Protein AF-A0A414PC29-F1 (afdb_monomer_lite)

Foldseek 3Di:
DPPDPCDPDPPPPQDPFFQDACCNQDVDLVPFALVSLQSLCVSQQWHQDLVQQKTWHDAPQDPDIDIFHHDPVLSCLSRPGHCPVRPPVNNQVSVCVRCVVFWPDGDDSVQSRGRHHHHTHTDPVNVVVVVVVVVVVCVVVVVVVVVVVVVVDPDFVDKAFQVCCCVVPVQKFKWFPDPPTDTKGKGIWTKDDDPDPQKIKIWIQINNDIDIDIDHPVLVVVCNVDDRVVVVVSVLVRDNRMHIDTDPVSVVVPDDPDD

Secondary structure (DSSP, 8-state):
-----------PPPP-SPP--HHHH-S-GGG--HHHHHHHHHHTTEEEETTTTEEEE--TT-SSPEEEEPPHHHHHHHH-S-TTTS-HHHHHHHHHHHHTTTBSS---HHHHTSSSPP-PPBPHHHHHHHHHHHHHHHHHHHHHHHHHHHHSPS--SEEEEGGGHHHH-TTEEEEE-STT-EE--EEEEEEEE-SSTT-EEEEEEETTEEEEEEE-HHHHHHHHHS-HHHHHHHHHHH-TT-EEEE-HHHHGGG-----

Sequence (259 aa):
NLQTVITPLVSRPRSTEPARTYKELISSPVYFSNEKWQECLASHGLIVDKEARTLTVQSEKVTADLVYDLTEEETAVLTSNSIEEQPVEKRLEVLNGVIGADFADKVTMADLDSKQRIALGLHPEVQEELTQRQQQEQEILSPLENQLRQEMPYGAAASVDGRDISVLDERKGWYREERHGREVEVGEIAVHPSPIEGKYKMTAVIDGQVISHEISQKDYDKFLAVDDYHRMKIFSKIFSEVDMKMRPEAQRSLGVKIF

Organism: Bacteroides stercoris (NCBI:txid46506)

Radius of gyration: 25.96 Å; chains: 1; bounding box: 63×41×66 Å

Structure (mmCIF, N/CA/C/O backbone):
data_AF-A0A414PC29-F1
#
_entry.id   AF-A0A414PC29-F1
#
loop_
_atom_site.group_PDB
_atom_site.id
_atom_site.type_symbol
_atom_site.label_atom_id
_atom_site.label_alt_id
_atom_site.label_comp_id
_atom_site.label_asym_id
_atom_site.label_entity_id
_atom_site.label_seq_id
_atom_site.pdbx_PDB_ins_code
_atom_site.Cartn_x
_atom_site.Cartn_y
_atom_site.Cartn_z
_atom_site.occupancy
_atom_site.B_iso_or_equiv
_atom_site.auth_seq_id
_atom_site.auth_comp_id
_atom_site.auth_asym_id
_atom_site.auth_atom_id
_atom_site.pdbx_PDB_model_num
ATOM 1 N N . ASN A 1 1 ? -18.915 6.382 -9.531 1.00 37.31 1 ASN A N 1
ATOM 2 C CA . ASN A 1 1 ? -18.179 7.649 -9.753 1.00 37.31 1 ASN A CA 1
ATOM 3 C C . ASN A 1 1 ? -17.041 7.708 -8.752 1.00 37.31 1 ASN A C 1
ATOM 5 O O . ASN A 1 1 ? -17.188 8.306 -7.697 1.00 37.31 1 ASN A O 1
ATOM 9 N N . LEU A 1 2 ? -15.939 7.030 -9.067 1.00 40.16 2 LEU A N 1
ATOM 10 C CA . LEU A 1 2 ? -14.712 7.060 -8.276 1.00 40.16 2 LEU A CA 1
ATOM 11 C C . LEU A 1 2 ? -13.961 8.355 -8.607 1.00 40.16 2 LEU A C 1
ATOM 13 O O . LEU A 1 2 ? -13.133 8.394 -9.513 1.00 40.16 2 LEU A O 1
ATOM 17 N N . GLN A 1 3 ? -14.319 9.442 -7.924 1.00 42.28 3 GLN A N 1
ATOM 18 C CA . GLN A 1 3 ? -13.459 10.621 -7.828 1.00 42.28 3 GLN A CA 1
ATOM 19 C C . GLN A 1 3 ? -12.563 10.463 -6.601 1.00 42.28 3 GLN A C 1
ATOM 21 O O . GLN A 1 3 ? -12.776 11.105 -5.583 1.00 42.28 3 GLN A O 1
ATOM 26 N N . THR A 1 4 ? -11.557 9.604 -6.713 1.00 42.38 4 THR A N 1
ATOM 27 C CA . THR A 1 4 ? -10.417 9.565 -5.796 1.00 42.38 4 THR A CA 1
ATOM 28 C C . THR A 1 4 ? -9.166 9.385 -6.641 1.00 42.38 4 THR A C 1
ATOM 30 O O . THR A 1 4 ? -9.037 8.464 -7.449 1.00 42.38 4 THR A O 1
ATOM 33 N N . VAL A 1 5 ? -8.282 10.371 -6.541 1.00 38.03 5 VAL A N 1
ATOM 34 C CA . VAL A 1 5 ? -6.994 10.415 -7.226 1.00 38.03 5 VAL A CA 1
ATOM 35 C C . VAL A 1 5 ? -6.139 9.296 -6.634 1.00 38.03 5 VAL A C 1
ATOM 37 O O . VAL A 1 5 ? -5.687 9.403 -5.497 1.00 38.03 5 VAL A O 1
ATOM 40 N N . ILE A 1 6 ? -5.931 8.211 -7.387 1.00 43.22 6 ILE A N 1
ATOM 41 C CA . ILE A 1 6 ? -4.953 7.176 -7.032 1.00 43.22 6 ILE A CA 1
ATOM 42 C C . ILE A 1 6 ? -3.573 7.813 -7.211 1.00 43.22 6 ILE A C 1
ATOM 44 O O . ILE A 1 6 ? -3.002 7.843 -8.298 1.00 43.22 6 ILE A O 1
ATOM 48 N N . THR A 1 7 ? -3.079 8.420 -6.140 1.00 35.06 7 THR A N 1
ATOM 49 C CA . THR A 1 7 ? -1.695 8.886 -6.034 1.00 35.06 7 THR A CA 1
ATOM 50 C C . THR A 1 7 ? -0.802 7.636 -6.009 1.00 35.06 7 THR A C 1
ATOM 52 O O . THR A 1 7 ? -1.195 6.661 -5.364 1.00 35.06 7 THR A O 1
ATOM 55 N N . PRO A 1 8 ? 0.349 7.598 -6.714 1.00 40.62 8 PRO A N 1
ATOM 56 C CA . PRO A 1 8 ? 1.171 6.393 -6.811 1.00 40.62 8 PRO A CA 1
ATOM 57 C C . PRO A 1 8 ? 1.490 5.824 -5.427 1.00 40.62 8 PRO A C 1
ATOM 59 O O . PRO A 1 8 ? 1.953 6.538 -4.534 1.00 40.62 8 PRO A O 1
ATOM 62 N N . LEU A 1 9 ? 1.179 4.532 -5.279 1.00 47.19 9 LEU A N 1
ATOM 63 C CA . LEU A 1 9 ? 1.227 3.764 -4.045 1.00 47.19 9 LEU A CA 1
ATOM 64 C C . LEU A 1 9 ? 2.606 3.864 -3.386 1.00 47.19 9 LEU A C 1
ATOM 66 O O . LEU A 1 9 ? 3.571 3.248 -3.835 1.00 47.19 9 LEU A O 1
ATOM 70 N N . VAL A 1 10 ? 2.664 4.497 -2.217 1.00 40.47 10 VAL A N 1
ATOM 71 C CA . VAL A 1 10 ? 3.544 3.980 -1.168 1.00 40.47 10 VAL A CA 1
ATOM 72 C C . VAL A 1 10 ? 2.895 2.679 -0.709 1.00 40.47 10 VAL A C 1
ATOM 74 O O . VAL A 1 10 ? 2.087 2.668 0.217 1.00 40.47 10 VAL A O 1
ATOM 77 N N . SER A 1 11 ? 3.181 1.578 -1.404 1.00 51.81 11 SER A N 1
ATOM 78 C CA . SER A 1 11 ? 2.777 0.245 -0.971 1.00 51.81 11 SER A CA 1
ATOM 79 C C . SER A 1 11 ? 3.514 -0.046 0.333 1.00 51.81 11 SER A C 1
ATOM 81 O O . SER A 1 11 ? 4.667 -0.485 0.320 1.00 51.81 11 SER A O 1
ATOM 83 N N . ARG A 1 12 ? 2.887 0.273 1.476 1.00 59.41 12 ARG A N 1
ATOM 84 C CA . ARG A 1 12 ? 3.405 -0.145 2.781 1.00 59.41 12 ARG A CA 1
ATOM 85 C C . ARG A 1 12 ? 3.511 -1.671 2.731 1.00 59.41 12 ARG A C 1
ATOM 87 O O . ARG A 1 12 ? 2.514 -2.321 2.411 1.00 59.41 12 ARG A O 1
ATOM 94 N N . PRO A 1 13 ? 4.690 -2.255 2.999 1.00 66.62 13 PRO A N 1
ATOM 95 C CA . PRO A 1 13 ? 4.868 -3.693 2.886 1.00 66.62 13 PRO A CA 1
ATOM 96 C C . PRO A 1 13 ? 3.845 -4.399 3.772 1.00 66.62 13 PRO A C 1
ATOM 98 O O . PRO A 1 13 ? 3.749 -4.128 4.971 1.00 66.62 13 PRO A O 1
ATOM 101 N N . ARG A 1 14 ? 3.060 -5.288 3.159 1.00 75.25 14 ARG A N 1
ATOM 102 C CA . ARG A 1 14 ? 2.069 -6.092 3.870 1.00 75.25 14 ARG A CA 1
ATOM 103 C C . ARG A 1 14 ? 2.795 -6.9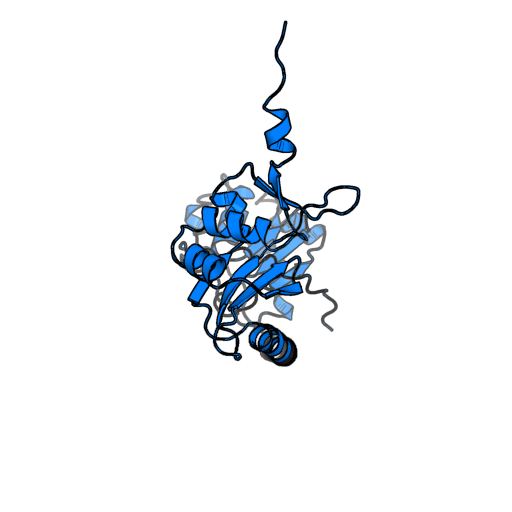26 4.926 1.00 75.25 14 ARG A C 1
ATOM 105 O O . ARG A 1 14 ? 3.736 -7.649 4.600 1.00 75.25 14 ARG A O 1
ATOM 112 N N . SER A 1 15 ? 2.359 -6.835 6.182 1.00 73.69 15 SER A N 1
ATOM 113 C CA . SER A 1 15 ? 2.972 -7.603 7.274 1.00 73.69 15 SER A CA 1
ATOM 114 C C . SER A 1 15 ? 2.907 -9.105 6.984 1.00 73.69 15 SER A C 1
ATOM 116 O O . SER A 1 15 ? 1.876 -9.604 6.550 1.00 73.69 15 SER A O 1
ATOM 118 N N . THR A 1 16 ? 3.990 -9.842 7.212 1.00 74.69 16 THR A N 1
ATOM 119 C CA . THR A 1 16 ? 4.001 -11.315 7.101 1.00 74.69 16 THR A CA 1
ATOM 120 C C . THR A 1 16 ? 3.805 -11.998 8.454 1.00 74.69 16 THR A C 1
ATOM 122 O O . THR A 1 16 ? 3.703 -13.223 8.523 1.00 74.69 16 THR A O 1
ATOM 125 N N . GLU A 1 17 ? 3.735 -11.213 9.532 1.00 81.44 17 GLU A N 1
ATOM 126 C CA . GLU A 1 17 ? 3.467 -11.709 10.877 1.00 81.44 17 GLU A CA 1
ATOM 127 C C . GLU A 1 17 ? 1.984 -12.085 11.045 1.00 81.44 17 GLU A C 1
ATOM 129 O O . GLU A 1 17 ? 1.116 -11.482 10.404 1.00 81.44 17 GLU A O 1
ATOM 134 N N . PRO A 1 18 ? 1.663 -13.050 11.928 1.00 84.69 18 PRO A N 1
ATOM 135 C CA . PRO A 1 18 ? 0.285 -13.315 12.323 1.00 84.69 18 PRO A CA 1
ATOM 136 C C . PRO A 1 18 ? -0.392 -12.055 12.868 1.00 84.69 18 PRO A C 1
ATOM 138 O O . PRO A 1 18 ? 0.241 -11.250 13.559 1.00 84.69 18 PRO A O 1
ATOM 141 N N . ALA A 1 19 ? -1.690 -11.918 12.607 1.00 89.12 19 ALA A N 1
ATOM 142 C CA . ALA A 1 19 ? -2.457 -10.810 13.152 1.00 89.12 19 ALA A CA 1
ATOM 143 C C . ALA A 1 19 ? -2.507 -10.893 14.687 1.00 89.12 19 ALA A C 1
ATOM 145 O O . ALA A 1 19 ? -2.571 -11.980 15.277 1.00 89.12 19 ALA A O 1
ATOM 146 N N . ARG A 1 20 ? -2.430 -9.730 15.338 1.00 89.56 20 ARG A N 1
ATOM 147 C CA . ARG A 1 20 ? -2.453 -9.604 16.796 1.00 89.56 20 ARG A CA 1
ATOM 148 C C . ARG A 1 20 ? -3.894 -9.439 17.235 1.00 89.56 20 ARG A C 1
ATOM 150 O O . ARG A 1 20 ? -4.533 -8.436 16.914 1.00 89.56 20 ARG A O 1
ATOM 157 N N . THR A 1 21 ? -4.390 -10.420 17.977 1.00 90.44 21 THR A N 1
ATOM 158 C CA . THR A 1 21 ? -5.806 -10.462 18.344 1.00 90.44 21 THR A CA 1
ATOM 159 C C . THR A 1 21 ? -6.165 -9.304 19.270 1.00 90.44 21 THR A C 1
ATOM 161 O O . THR A 1 21 ? -5.370 -8.895 20.127 1.00 90.44 21 THR A O 1
ATOM 164 N N . TYR A 1 22 ? -7.390 -8.799 19.142 1.00 87.81 22 TYR A N 1
ATOM 165 C CA . TYR A 1 22 ? -7.904 -7.758 20.022 1.00 87.81 22 TYR A CA 1
ATOM 166 C C . TYR A 1 22 ? -7.818 -8.190 21.490 1.00 87.81 22 TYR A C 1
ATOM 168 O O . TYR A 1 22 ? -7.299 -7.442 22.310 1.00 87.81 22 TYR A O 1
ATOM 176 N N . LYS A 1 23 ? -8.240 -9.414 21.828 1.00 87.50 23 LYS A N 1
ATOM 177 C CA . LYS A 1 23 ? -8.167 -9.942 23.206 1.00 87.50 23 LYS A CA 1
ATOM 178 C C . LYS A 1 23 ? -6.753 -10.042 23.787 1.00 87.50 23 LYS A C 1
ATOM 180 O O . LYS A 1 23 ? -6.603 -9.931 25.003 1.00 87.50 23 LYS A O 1
ATOM 185 N N . GLU A 1 24 ? -5.730 -10.272 22.962 1.00 86.69 24 GLU A N 1
ATOM 186 C CA . GLU A 1 24 ? -4.332 -10.293 23.422 1.00 86.69 24 GLU A CA 1
ATOM 187 C C . GLU A 1 24 ? -3.814 -8.871 23.700 1.00 86.69 24 GLU A C 1
ATOM 189 O O . GLU A 1 24 ? -3.115 -8.659 24.691 1.00 86.69 24 GLU A O 1
ATOM 194 N N . LEU A 1 25 ? -4.165 -7.893 22.857 1.00 83.81 25 LEU A N 1
ATOM 195 C CA . LEU A 1 25 ? -3.681 -6.510 22.972 1.00 83.81 25 LEU A CA 1
ATOM 196 C C . LEU A 1 25 ? -4.497 -5.645 23.939 1.00 83.81 25 LEU A C 1
ATOM 198 O O . LEU A 1 25 ? -3.947 -4.764 24.600 1.00 83.81 25 LEU A O 1
ATOM 202 N N . ILE A 1 26 ? -5.800 -5.893 24.014 1.00 81.62 26 ILE A N 1
ATOM 203 C CA . ILE A 1 26 ? -6.786 -5.160 24.806 1.00 81.62 26 ILE A CA 1
ATOM 204 C C . ILE A 1 26 ? -7.564 -6.195 25.618 1.00 81.62 26 ILE A C 1
ATOM 206 O O . ILE A 1 26 ? -8.681 -6.603 25.304 1.00 81.62 26 ILE A O 1
ATOM 210 N N . SER A 1 27 ? -6.934 -6.647 26.696 1.00 71.69 27 SER A N 1
ATOM 211 C CA . SER A 1 27 ? -7.483 -7.680 27.577 1.00 71.69 27 SER A CA 1
ATOM 212 C C . SER A 1 27 ? -8.574 -7.163 28.526 1.00 71.69 27 SER A C 1
ATOM 214 O O . SER A 1 27 ? -9.278 -7.958 29.146 1.00 71.69 27 SER A O 1
ATOM 216 N N . SER A 1 28 ? -8.738 -5.839 28.652 1.00 72.62 28 SER A N 1
ATOM 217 C CA . SER A 1 28 ? -9.789 -5.205 29.454 1.00 72.62 28 SER A CA 1
ATOM 218 C C . SER A 1 28 ? -10.103 -3.788 28.951 1.00 72.62 28 SER A C 1
ATOM 220 O O . SER A 1 28 ? -9.165 -3.058 28.621 1.00 72.62 28 SER A O 1
ATOM 222 N N . PRO A 1 29 ? -11.381 -3.351 28.977 1.00 67.62 29 PRO A N 1
ATOM 223 C CA . PRO A 1 29 ? -11.776 -1.977 28.646 1.00 67.62 29 PRO A CA 1
ATOM 224 C C . PRO A 1 29 ? -11.042 -0.911 29.470 1.00 67.62 29 PRO A C 1
ATOM 226 O O . PRO A 1 29 ? -10.785 0.181 28.978 1.00 67.62 29 PRO A O 1
ATOM 229 N N . VAL A 1 30 ? -10.655 -1.243 30.707 1.00 72.19 30 VAL A N 1
ATOM 230 C CA . VAL A 1 30 ? -9.926 -0.339 31.617 1.00 72.19 30 VAL A CA 1
ATOM 231 C C . VAL A 1 30 ? -8.499 -0.058 31.128 1.00 72.19 30 VAL A C 1
ATOM 233 O O . VAL A 1 30 ? -7.944 0.995 31.419 1.00 72.19 30 VAL A O 1
ATOM 236 N N . TYR A 1 31 ? -7.911 -0.986 30.371 1.00 72.38 31 TYR A N 1
ATOM 237 C CA . TYR A 1 31 ? -6.574 -0.856 29.784 1.00 72.38 31 TYR A CA 1
ATOM 238 C C . TYR A 1 31 ? -6.627 -0.566 28.280 1.00 72.38 31 TYR A C 1
ATOM 240 O O . TYR A 1 31 ? -5.623 -0.723 27.585 1.00 72.38 31 TYR A O 1
ATOM 248 N N . PHE A 1 32 ? -7.789 -0.154 27.765 1.00 84.75 32 PHE A N 1
ATOM 249 C CA . PHE A 1 32 ? -7.911 0.261 26.377 1.00 84.75 32 PHE A CA 1
ATOM 250 C C . PHE A 1 32 ? -7.005 1.468 26.106 1.00 84.75 32 PHE A C 1
ATOM 252 O O . PHE A 1 32 ? -7.027 2.460 26.833 1.00 84.75 32 PHE A O 1
ATOM 259 N N . SER A 1 33 ? -6.248 1.404 25.014 1.00 86.88 33 SER A N 1
ATOM 260 C CA . SER A 1 33 ? -5.572 2.564 24.445 1.00 86.88 33 SER A CA 1
ATOM 261 C C . SER A 1 33 ? -5.757 2.579 22.936 1.00 86.88 33 SER A C 1
ATOM 263 O O . SER A 1 33 ? -5.821 1.528 22.288 1.00 86.88 33 SER A O 1
ATOM 265 N N . ASN A 1 34 ? -5.812 3.780 22.359 1.00 88.81 34 ASN A N 1
ATOM 266 C CA . ASN A 1 34 ? -5.869 3.922 20.911 1.00 88.81 34 ASN A CA 1
ATOM 267 C C . ASN A 1 34 ? -4.638 3.295 20.251 1.00 88.81 34 ASN A C 1
ATOM 269 O O . ASN A 1 34 ? -4.768 2.682 19.206 1.00 88.81 34 ASN A O 1
ATOM 273 N N . GLU A 1 35 ? -3.456 3.385 20.863 1.00 90.62 35 GLU A N 1
ATOM 274 C CA . GLU A 1 35 ? -2.250 2.743 20.327 1.00 90.62 35 GLU A CA 1
ATOM 275 C C . GLU A 1 35 ? -2.432 1.233 20.151 1.00 90.62 35 GLU A C 1
ATOM 277 O O . GLU A 1 35 ? -2.132 0.708 19.084 1.00 90.62 35 GLU A O 1
ATOM 282 N N . LYS A 1 36 ? -2.987 0.536 21.153 1.00 90.81 36 LYS A N 1
ATOM 283 C CA . LYS A 1 36 ? -3.244 -0.909 21.063 1.00 90.81 36 LYS A CA 1
ATOM 284 C C . LYS A 1 36 ? -4.352 -1.256 20.081 1.00 90.81 36 LYS A C 1
ATOM 286 O O . LYS A 1 36 ? -4.265 -2.275 19.400 1.00 90.81 36 LYS A O 1
ATOM 291 N N . TRP A 1 37 ? -5.353 -0.392 19.959 1.00 91.94 37 TRP A N 1
ATOM 292 C CA . TRP A 1 37 ? -6.385 -0.518 18.936 1.00 91.94 37 TRP A CA 1
ATOM 293 C C . TRP A 1 37 ? -5.804 -0.387 17.522 1.00 91.94 37 TRP A C 1
ATOM 295 O O . TRP A 1 37 ? -6.047 -1.245 16.678 1.00 91.94 37 TRP A O 1
ATOM 305 N N . GLN A 1 38 ? -4.981 0.633 17.280 1.00 92.31 38 GLN A N 1
ATOM 306 C CA . GLN A 1 38 ? -4.310 0.844 15.997 1.00 92.31 38 GLN A CA 1
ATOM 307 C C . GLN A 1 38 ? -3.317 -0.279 15.682 1.00 92.31 38 GLN A C 1
ATOM 309 O O . GLN A 1 38 ? -3.248 -0.729 14.545 1.00 92.31 38 GLN A O 1
ATOM 314 N N . GLU A 1 39 ? -2.596 -0.784 16.686 1.00 91.56 39 GLU A N 1
ATOM 315 C CA . GLU A 1 39 ? -1.718 -1.949 16.545 1.00 91.56 39 GLU A CA 1
ATOM 316 C C . GLU A 1 39 ? -2.505 -3.199 16.118 1.00 91.56 39 GLU A C 1
ATOM 318 O O . GLU A 1 39 ? -2.084 -3.918 15.208 1.00 91.56 39 GLU A O 1
ATOM 323 N N . CYS A 1 40 ? -3.673 -3.433 16.727 1.00 92.25 40 CYS A N 1
ATOM 324 C CA . CYS A 1 40 ? -4.572 -4.517 16.343 1.00 92.25 40 CYS A CA 1
ATOM 325 C C . CYS A 1 40 ? -5.032 -4.353 14.889 1.00 92.25 40 CYS A C 1
ATOM 327 O O . CYS A 1 40 ? -4.799 -5.253 14.081 1.00 92.25 40 CYS A O 1
ATOM 329 N N . LEU A 1 41 ? -5.599 -3.200 14.522 1.00 93.31 41 LEU A N 1
ATOM 330 C CA . LEU A 1 41 ? -6.059 -2.927 13.157 1.00 93.31 41 LEU A CA 1
ATOM 331 C C . LEU A 1 41 ? -4.936 -3.097 12.122 1.00 93.31 41 LEU A C 1
ATOM 333 O O . LEU A 1 41 ? -5.102 -3.834 11.147 1.00 93.31 41 LEU A O 1
ATOM 337 N N . ALA A 1 42 ? -3.770 -2.496 12.369 1.00 92.00 42 ALA A N 1
ATOM 338 C CA . ALA A 1 42 ? -2.639 -2.538 11.446 1.00 92.00 42 ALA A CA 1
ATOM 339 C C . ALA A 1 42 ? -2.139 -3.970 11.224 1.00 92.00 42 ALA A C 1
ATOM 341 O O . ALA A 1 42 ? -1.835 -4.348 10.094 1.00 92.00 42 ALA A O 1
ATOM 342 N N . SER A 1 43 ? -2.123 -4.799 12.275 1.00 91.81 43 SER A N 1
ATOM 343 C CA . SER A 1 43 ? -1.746 -6.213 12.153 1.00 91.81 43 SER A CA 1
ATOM 344 C C . SER A 1 43 ? -2.715 -7.033 11.289 1.00 91.81 43 SER A C 1
ATOM 346 O O . SER A 1 43 ? -2.308 -8.028 10.693 1.00 91.81 43 SER A O 1
ATOM 348 N N . HIS A 1 44 ? -3.971 -6.592 11.164 1.00 92.69 44 HIS A N 1
ATOM 349 C CA . HIS A 1 44 ? -4.978 -7.206 10.297 1.00 92.69 44 HIS A CA 1
ATOM 350 C C . HIS A 1 44 ? -5.012 -6.615 8.880 1.00 92.69 44 HIS A C 1
ATOM 352 O O . HIS A 1 44 ? -5.750 -7.131 8.041 1.00 92.69 44 HIS A O 1
ATOM 358 N N . GLY A 1 45 ? -4.219 -5.573 8.604 1.00 91.00 45 GLY A N 1
ATOM 359 C CA . GLY A 1 45 ? -4.190 -4.876 7.316 1.00 91.00 45 GLY A CA 1
ATOM 360 C C . GLY A 1 45 ? -5.104 -3.650 7.234 1.00 91.00 45 GLY A C 1
ATOM 361 O O . GLY A 1 45 ? -5.378 -3.180 6.136 1.00 91.00 45 GLY A O 1
ATOM 362 N N . LEU A 1 46 ? -5.586 -3.120 8.362 1.00 94.12 46 LEU A N 1
ATOM 363 C CA . LEU A 1 46 ? -6.370 -1.883 8.426 1.00 94.12 46 LEU A CA 1
ATOM 364 C C . LEU A 1 46 ? -5.523 -0.773 9.049 1.00 94.12 46 LEU A C 1
ATOM 366 O O . LEU A 1 46 ? -5.167 -0.836 10.220 1.00 94.12 46 LEU A O 1
ATOM 370 N N . ILE A 1 47 ? -5.177 0.248 8.277 1.00 93.44 47 ILE A N 1
ATOM 371 C CA . ILE A 1 47 ? -4.213 1.267 8.700 1.00 93.44 47 ILE A CA 1
ATOM 372 C C . ILE A 1 47 ? -4.905 2.623 8.685 1.00 93.44 47 ILE A C 1
ATOM 374 O O . ILE A 1 47 ? -5.231 3.132 7.616 1.00 93.44 47 ILE A O 1
ATOM 378 N N . VAL A 1 48 ? -5.111 3.213 9.862 1.00 93.69 48 VAL A N 1
ATOM 379 C CA . VAL A 1 48 ? -5.659 4.568 9.990 1.00 93.69 48 VAL A CA 1
ATOM 380 C C . VAL A 1 48 ? -4.505 5.553 10.134 1.00 93.69 48 VAL A C 1
ATOM 382 O O . VAL A 1 48 ? -3.767 5.522 11.119 1.00 93.69 48 VAL A O 1
ATOM 385 N N . ASP A 1 49 ? -4.356 6.443 9.161 1.00 91.19 49 ASP A N 1
ATOM 386 C CA . ASP A 1 49 ? -3.408 7.546 9.216 1.00 91.19 49 ASP A CA 1
ATOM 387 C C . ASP A 1 49 ? -4.130 8.818 9.668 1.00 91.19 49 ASP A C 1
ATOM 389 O O . ASP A 1 49 ? -4.948 9.389 8.946 1.00 91.19 49 ASP A O 1
ATOM 393 N N . LYS A 1 50 ? -3.849 9.254 10.899 1.00 89.25 50 LYS A N 1
ATOM 394 C CA . LYS A 1 50 ? -4.492 10.432 11.495 1.00 89.25 50 LYS A CA 1
ATOM 395 C C . LYS A 1 50 ? -4.066 11.737 10.822 1.00 89.25 50 LYS A C 1
ATOM 397 O O . LYS A 1 50 ? -4.865 12.668 10.758 1.00 89.25 50 LYS A O 1
ATOM 402 N N . GLU A 1 51 ? -2.813 11.828 10.381 1.00 88.56 51 GLU A N 1
ATOM 403 C CA . GLU A 1 51 ? -2.260 13.060 9.812 1.00 88.56 51 GLU A CA 1
ATOM 404 C C . GLU A 1 51 ? -2.754 13.254 8.383 1.00 88.56 51 GLU A C 1
ATOM 406 O O . GLU A 1 51 ? -3.242 14.332 8.041 1.00 88.56 51 GLU A O 1
ATOM 411 N N . ALA A 1 52 ? -2.706 12.185 7.585 1.00 88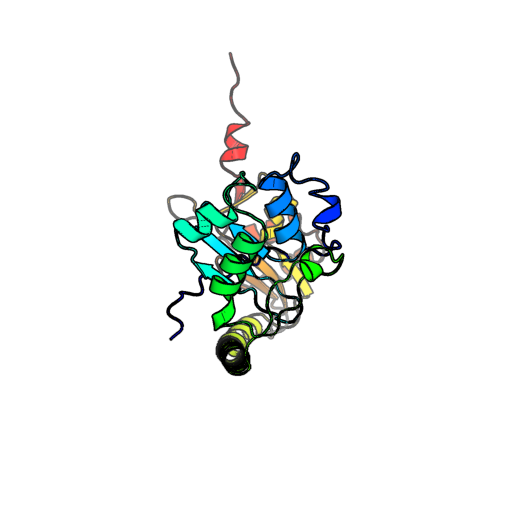.75 52 ALA A N 1
ATOM 412 C CA . ALA A 1 52 ? -3.246 12.177 6.233 1.00 88.75 52 ALA A CA 1
ATOM 413 C C . ALA A 1 52 ? -4.781 12.082 6.199 1.00 88.75 52 ALA A C 1
ATOM 415 O O . ALA A 1 52 ? -5.368 12.349 5.158 1.00 88.75 52 ALA A O 1
ATOM 416 N N . ARG A 1 53 ? -5.426 11.722 7.321 1.00 92.12 53 ARG A N 1
ATOM 417 C CA . ARG A 1 53 ? -6.864 11.404 7.427 1.00 92.12 53 ARG A CA 1
ATOM 418 C C . ARG A 1 53 ? -7.277 10.355 6.406 1.00 92.12 53 ARG A C 1
ATOM 420 O O . ARG A 1 53 ? -8.221 10.547 5.649 1.00 92.12 53 ARG A O 1
ATOM 427 N N . THR A 1 54 ? -6.549 9.246 6.381 1.00 93.12 54 THR A N 1
ATOM 428 C CA . THR A 1 54 ? -6.832 8.152 5.451 1.00 93.12 54 THR A CA 1
ATOM 429 C C . THR A 1 54 ? -6.978 6.818 6.164 1.00 93.12 54 THR A C 1
ATOM 431 O O . THR A 1 54 ? -6.381 6.581 7.215 1.00 93.12 54 THR A O 1
ATOM 434 N N . LEU A 1 55 ? -7.776 5.930 5.579 1.00 93.38 55 LEU A N 1
ATOM 435 C CA . LEU A 1 55 ? -7.844 4.516 5.926 1.00 93.38 55 LEU A CA 1
ATOM 436 C C . LEU A 1 55 ? -7.292 3.709 4.754 1.00 93.38 55 LEU A C 1
ATOM 438 O O . LEU A 1 55 ? -7.820 3.779 3.652 1.00 93.38 55 LEU A O 1
ATOM 442 N N . THR A 1 56 ? -6.252 2.917 4.992 1.00 92.62 56 THR A N 1
ATOM 443 C CA . THR A 1 56 ? -5.748 1.945 4.014 1.00 92.62 56 THR A CA 1
ATOM 444 C C . THR A 1 56 ? -6.215 0.542 4.383 1.00 92.62 56 THR A C 1
ATOM 446 O O . THR A 1 56 ? -6.052 0.115 5.528 1.00 92.62 56 THR A O 1
ATOM 449 N N . VAL A 1 57 ? -6.763 -0.179 3.407 1.00 92.44 57 VAL A N 1
ATOM 450 C CA . VAL A 1 57 ? -7.225 -1.564 3.532 1.00 92.44 57 VAL A CA 1
ATOM 451 C C . VAL A 1 57 ? -6.337 -2.475 2.688 1.00 92.44 57 VAL A C 1
ATOM 453 O O . VAL A 1 57 ? -6.353 -2.423 1.459 1.00 92.44 57 VAL A O 1
ATOM 456 N N . GLN A 1 58 ? -5.586 -3.341 3.363 1.00 91.62 58 GLN A N 1
ATOM 457 C CA . GLN A 1 58 ? -4.729 -4.371 2.779 1.00 91.62 58 GLN A CA 1
ATOM 458 C C . GLN A 1 58 ? -5.381 -5.741 2.972 1.00 91.62 58 GLN A C 1
ATOM 460 O O . GLN A 1 58 ? -5.038 -6.488 3.889 1.00 91.62 58 GLN A O 1
ATOM 465 N N . SER A 1 59 ? -6.370 -6.061 2.137 1.00 90.88 59 SER A N 1
ATOM 466 C CA . SER A 1 59 ? -7.082 -7.330 2.278 1.00 90.88 59 SER A CA 1
ATOM 467 C C . SER A 1 59 ? -6.351 -8.503 1.622 1.00 90.88 59 SER A C 1
ATOM 469 O O . SER A 1 59 ? -5.804 -8.378 0.531 1.00 90.88 59 SER A O 1
ATOM 471 N N . GLU A 1 60 ? -6.432 -9.690 2.228 1.00 90.50 60 GLU A N 1
ATOM 472 C CA . GLU A 1 60 ? -5.862 -10.919 1.655 1.00 90.50 60 GLU A CA 1
ATOM 473 C C . GLU A 1 60 ? -6.549 -11.385 0.365 1.00 90.50 60 GLU A C 1
ATOM 475 O O . GLU A 1 60 ? -5.936 -12.087 -0.436 1.00 90.50 60 GLU A O 1
ATOM 480 N N . LYS A 1 61 ? -7.816 -11.014 0.141 1.00 87.88 61 LYS A N 1
ATOM 481 C CA . LYS A 1 61 ? -8.548 -11.381 -1.085 1.00 87.88 61 LYS A CA 1
ATOM 482 C C . LYS A 1 61 ? -8.289 -10.421 -2.249 1.00 87.88 61 LYS A C 1
ATOM 484 O O . LYS A 1 61 ? -8.714 -10.709 -3.365 1.00 87.88 61 LYS A O 1
ATOM 489 N N . VAL A 1 62 ? -7.616 -9.296 -2.002 1.00 84.38 62 VAL A N 1
ATOM 490 C CA . VAL A 1 62 ? -7.426 -8.220 -2.980 1.00 84.38 62 VAL A CA 1
ATOM 491 C C . VAL A 1 62 ? -5.935 -7.933 -3.131 1.00 84.38 62 VAL A C 1
ATOM 493 O O . VAL A 1 62 ? -5.212 -7.720 -2.160 1.00 84.38 62 VAL A O 1
ATOM 496 N N . THR A 1 63 ? -5.438 -7.936 -4.364 1.00 77.19 63 THR A N 1
ATOM 497 C CA . THR A 1 63 ? -4.015 -7.681 -4.649 1.00 77.19 63 THR A CA 1
ATOM 498 C C . THR A 1 63 ? -3.639 -6.209 -4.522 1.00 77.19 63 THR A C 1
ATOM 500 O O . THR A 1 63 ? -2.496 -5.904 -4.201 1.00 77.19 63 THR A O 1
ATOM 503 N N . ALA A 1 64 ? -4.596 -5.310 -4.744 1.00 82.00 64 ALA A N 1
ATOM 504 C CA . ALA A 1 64 ? -4.430 -3.878 -4.553 1.00 82.00 64 ALA A CA 1
ATOM 505 C C . ALA A 1 64 ? -4.743 -3.469 -3.107 1.00 82.00 64 ALA A C 1
ATOM 507 O O . ALA A 1 64 ? -5.642 -4.024 -2.474 1.00 82.00 64 ALA A O 1
ATOM 508 N N . ASP A 1 65 ? -4.010 -2.476 -2.613 1.00 89.00 65 ASP A N 1
ATOM 509 C CA . ASP A 1 65 ? -4.338 -1.781 -1.372 1.00 89.00 65 ASP A CA 1
ATOM 510 C C . ASP A 1 65 ? -5.289 -0.627 -1.707 1.00 89.00 65 ASP A C 1
ATOM 512 O O . ASP A 1 65 ? -5.020 0.153 -2.624 1.00 89.00 65 ASP A O 1
ATOM 516 N N . LEU A 1 66 ? -6.405 -0.520 -0.985 1.00 87.81 66 LEU A N 1
ATOM 517 C CA . LEU A 1 66 ? -7.395 0.536 -1.204 1.00 87.81 66 LEU A CA 1
ATOM 518 C C . LEU A 1 66 ? -7.255 1.609 -0.130 1.00 87.81 66 LEU A C 1
ATOM 520 O O . LEU A 1 66 ? -7.200 1.292 1.058 1.00 87.81 66 LEU A O 1
ATOM 524 N N . VAL A 1 67 ? -7.179 2.871 -0.553 1.00 91.50 67 VAL A N 1
ATOM 525 C CA . VAL A 1 67 ? -7.003 4.030 0.328 1.00 91.50 67 VAL A CA 1
ATOM 526 C C . VAL A 1 67 ? -8.250 4.899 0.266 1.00 91.50 67 VAL A C 1
ATOM 528 O O . VAL A 1 67 ? -8.699 5.277 -0.815 1.00 91.50 67 VAL A O 1
ATOM 531 N N . TYR A 1 68 ? -8.782 5.217 1.438 1.00 90.56 68 TYR A N 1
ATOM 532 C CA . TYR A 1 68 ? -10.003 5.978 1.639 1.00 90.56 68 TYR A CA 1
ATOM 533 C C . TYR A 1 68 ? -9.691 7.271 2.369 1.00 90.56 68 TYR A C 1
ATOM 535 O O . TYR A 1 68 ? -8.982 7.243 3.375 1.00 90.56 68 TYR A O 1
ATOM 543 N N . ASP A 1 69 ? -10.257 8.378 1.906 1.00 92.31 69 ASP A N 1
ATOM 544 C CA . ASP A 1 69 ? -10.270 9.622 2.667 1.00 92.31 69 ASP A CA 1
ATOM 545 C C . ASP A 1 69 ? -11.281 9.505 3.812 1.00 92.31 69 ASP A C 1
ATOM 547 O O . ASP A 1 69 ? -12.406 9.046 3.619 1.00 92.31 69 ASP A O 1
ATOM 551 N N . LEU A 1 70 ? -10.871 9.920 5.007 1.00 92.56 70 LEU A N 1
ATOM 552 C CA . LEU A 1 70 ? -11.704 9.949 6.203 1.00 92.56 70 LEU A CA 1
ATOM 553 C C . LEU A 1 70 ? -12.155 11.378 6.490 1.00 92.56 70 LEU A C 1
ATOM 555 O O . LEU A 1 70 ? -11.366 12.328 6.412 1.00 92.56 70 LEU A O 1
ATOM 559 N N . THR A 1 71 ? -13.404 11.543 6.923 1.00 93.81 71 THR A N 1
ATOM 560 C CA . THR A 1 71 ? -13.841 12.829 7.471 1.00 93.81 71 THR A CA 1
ATOM 561 C C . THR A 1 71 ? -13.182 13.104 8.824 1.00 93.81 71 THR A C 1
ATOM 563 O O . THR A 1 71 ? -12.557 12.240 9.454 1.00 93.81 71 THR A O 1
ATOM 566 N N . GLU A 1 72 ? -13.302 14.344 9.296 1.00 92.50 72 GLU A N 1
ATOM 567 C CA . GLU A 1 72 ? -12.787 14.727 10.609 1.00 92.50 72 GLU A CA 1
ATOM 568 C C . GLU A 1 72 ? -13.488 13.952 11.734 1.00 92.50 72 GLU A C 1
ATOM 570 O O . GLU A 1 72 ? -12.833 13.481 12.666 1.00 92.50 72 GLU A O 1
ATOM 575 N N . GLU A 1 73 ? -14.798 13.739 11.608 1.00 93.25 73 GLU A N 1
ATOM 576 C CA . GLU A 1 73 ? -15.603 12.963 12.547 1.00 93.25 73 GLU A CA 1
ATOM 577 C C . GLU A 1 73 ? -15.197 11.487 12.550 1.00 93.25 73 GLU A C 1
ATOM 579 O O . GLU A 1 73 ? -14.990 10.908 13.618 1.00 93.25 73 GLU A O 1
ATOM 584 N N . GLU A 1 74 ? -15.033 10.881 11.373 1.00 94.00 74 GLU A N 1
ATOM 585 C CA . GLU A 1 74 ? -14.617 9.482 11.241 1.00 94.00 74 GLU A CA 1
ATOM 586 C C . GLU A 1 74 ? -13.222 9.274 11.834 1.00 94.00 74 GLU A C 1
ATOM 588 O O . GLU A 1 74 ? -13.012 8.382 12.661 1.00 94.00 74 GLU A O 1
ATOM 593 N N . THR A 1 75 ? -12.281 10.163 11.507 1.00 93.44 75 THR A N 1
ATOM 594 C CA . THR A 1 75 ? -10.922 10.137 12.060 1.00 93.44 75 THR A CA 1
ATOM 595 C C . THR A 1 75 ? -10.942 10.278 13.584 1.00 93.44 75 THR A C 1
ATOM 597 O O . THR A 1 75 ? -10.225 9.559 14.287 1.00 93.44 75 THR A O 1
ATOM 600 N N . ALA A 1 76 ? -11.776 11.169 14.127 1.00 93.31 76 ALA A N 1
ATOM 601 C CA . ALA A 1 76 ? -11.905 11.362 15.569 1.00 93.31 76 ALA A CA 1
ATOM 602 C C . ALA A 1 76 ? -12.459 10.112 16.273 1.00 93.31 76 ALA A C 1
ATOM 604 O O . ALA A 1 76 ? -11.955 9.733 17.333 1.00 93.31 76 ALA A O 1
ATOM 605 N N . VAL A 1 77 ? -13.445 9.431 15.679 1.00 94.50 77 VAL A N 1
ATOM 606 C CA . VAL A 1 77 ? -13.990 8.175 16.219 1.00 94.50 77 VAL A CA 1
ATOM 607 C C . VAL A 1 77 ? -12.930 7.072 16.200 1.00 94.50 77 VAL A C 1
ATOM 609 O O . VAL A 1 77 ? -12.706 6.416 17.220 1.00 94.50 77 VAL A O 1
ATOM 612 N N . LEU A 1 78 ? -12.237 6.889 15.072 1.00 93.44 78 LEU A N 1
ATOM 613 C CA . LEU A 1 78 ? -11.266 5.806 14.897 1.00 93.44 78 LEU A CA 1
ATOM 614 C C . LEU A 1 78 ? -9.995 5.989 15.736 1.00 93.44 78 LEU A C 1
ATOM 616 O O . LEU A 1 78 ? -9.379 4.992 16.115 1.00 93.44 78 LEU A O 1
ATOM 620 N N . THR A 1 79 ? -9.632 7.233 16.067 1.00 92.19 79 THR A N 1
ATOM 621 C CA . THR A 1 79 ? -8.408 7.572 16.819 1.00 92.19 79 THR A CA 1
ATOM 622 C C . THR A 1 79 ? -8.647 7.983 18.277 1.00 92.19 79 THR A C 1
ATOM 624 O O . THR A 1 79 ? -7.705 8.362 18.979 1.00 92.19 79 THR A O 1
ATOM 627 N N . SER A 1 80 ? -9.889 7.907 18.764 1.00 90.81 80 SER A N 1
ATOM 628 C CA . SER A 1 80 ? -10.215 8.245 20.153 1.00 90.81 80 SER A CA 1
ATOM 629 C C . SER A 1 80 ? -9.532 7.291 21.141 1.00 90.81 80 SER A C 1
ATOM 631 O O . SER A 1 80 ? -9.432 6.088 20.895 1.00 90.81 80 SER A O 1
ATOM 633 N N . ASN A 1 81 ? -9.111 7.800 22.300 1.00 88.69 81 ASN A N 1
ATOM 634 C CA . ASN A 1 81 ? -8.628 6.977 23.417 1.00 88.69 81 ASN A CA 1
ATOM 635 C C . ASN A 1 81 ? -9.747 6.541 24.378 1.00 88.69 81 ASN A C 1
ATOM 637 O O . ASN A 1 81 ? -9.495 5.730 25.262 1.00 88.69 81 ASN A O 1
ATOM 641 N N . SER A 1 82 ? -10.968 7.057 24.221 1.00 86.31 82 SER A N 1
ATOM 642 C CA . SER A 1 82 ? -12.085 6.751 25.116 1.00 86.31 82 SER A CA 1
ATOM 643 C C . SER A 1 82 ? -12.960 5.645 24.536 1.00 86.31 82 SER A C 1
ATOM 645 O O . SER A 1 82 ? -13.588 5.823 23.490 1.00 86.31 82 SER A O 1
ATOM 647 N N . ILE A 1 83 ? -13.001 4.500 25.219 1.00 84.44 83 ILE A N 1
ATOM 648 C CA . ILE A 1 83 ? -13.890 3.383 24.873 1.00 84.44 83 ILE A CA 1
ATOM 649 C C . ILE A 1 83 ? -15.326 3.613 25.360 1.00 84.44 83 ILE A C 1
ATOM 651 O O . ILE A 1 83 ? -16.262 3.075 24.780 1.00 84.44 83 ILE A O 1
ATOM 655 N N . GLU A 1 84 ? -15.506 4.438 26.397 1.00 84.00 84 GLU A N 1
ATOM 656 C CA . GLU A 1 84 ? -16.824 4.812 26.922 1.00 84.00 84 GLU A CA 1
ATOM 657 C C . GLU A 1 84 ? -17.564 5.743 25.953 1.00 84.00 84 GLU A C 1
ATOM 659 O O . GLU A 1 84 ? -18.754 5.566 25.704 1.00 84.00 84 GLU A O 1
ATOM 664 N N . GLU A 1 85 ? -16.855 6.712 25.366 1.00 85.31 85 GLU A N 1
ATOM 665 C CA . GLU A 1 85 ? -17.434 7.641 24.385 1.00 85.31 85 GLU A CA 1
ATOM 666 C C . GLU A 1 85 ? -17.505 7.038 22.977 1.00 85.31 85 GLU A C 1
ATOM 668 O O . GLU A 1 85 ? -18.439 7.310 22.219 1.00 85.31 85 GLU A O 1
ATOM 673 N N . GLN A 1 86 ? -16.494 6.247 22.604 1.00 90.94 86 GLN A N 1
ATOM 674 C CA . GLN A 1 86 ? -16.366 5.635 21.281 1.00 90.94 86 GLN A CA 1
ATOM 675 C C . GLN A 1 86 ? -16.141 4.122 21.432 1.00 90.94 86 GLN A C 1
ATOM 677 O O . GLN A 1 86 ? -14.991 3.662 21.341 1.00 90.94 86 GLN A O 1
ATOM 682 N N . PRO A 1 87 ? -17.224 3.350 21.665 1.00 91.19 87 PRO A N 1
ATOM 683 C CA . PRO A 1 87 ? -17.148 1.904 21.842 1.00 91.19 87 PRO A CA 1
ATOM 684 C C . PRO A 1 87 ? -16.665 1.204 20.565 1.00 91.19 87 PRO A C 1
ATOM 686 O O . PRO A 1 87 ? -16.744 1.763 19.465 1.00 91.19 87 PRO A O 1
ATOM 689 N N . VAL A 1 88 ? -16.155 -0.025 20.700 1.00 90.19 88 VAL A N 1
ATOM 690 C CA . VAL A 1 88 ? -15.575 -0.787 19.575 1.00 90.19 88 VAL A CA 1
ATOM 691 C C . VAL A 1 88 ? -16.593 -0.974 18.456 1.00 90.19 88 VAL A C 1
ATOM 693 O O . VAL A 1 88 ? -16.261 -0.812 17.286 1.00 90.19 88 VAL A O 1
ATOM 696 N N . GLU A 1 89 ? -17.846 -1.244 18.807 1.00 92.06 89 GLU A N 1
ATOM 697 C CA . GLU A 1 89 ? -18.944 -1.457 17.868 1.00 92.06 89 GLU A CA 1
ATOM 698 C C . GLU A 1 89 ? -19.150 -0.234 16.971 1.00 92.06 89 GLU A C 1
ATOM 700 O O . GLU A 1 89 ? -19.302 -0.374 15.761 1.00 92.06 89 GLU A O 1
ATOM 705 N N . LYS A 1 90 ? -19.064 0.971 17.547 1.00 94.19 90 LYS A N 1
ATOM 706 C CA . LYS A 1 90 ? -19.189 2.227 16.803 1.00 94.19 90 LYS A CA 1
ATOM 707 C C . LYS A 1 90 ? -17.987 2.475 15.892 1.00 94.19 90 LYS A C 1
ATOM 709 O O . LYS A 1 90 ? -18.145 2.974 14.783 1.00 94.19 90 LYS A O 1
ATOM 714 N N . ARG A 1 91 ? -16.778 2.106 16.323 1.00 94.00 91 ARG A N 1
ATOM 715 C CA . ARG A 1 91 ? -15.578 2.187 15.467 1.00 94.00 91 ARG A CA 1
ATOM 716 C C . ARG A 1 91 ? -15.679 1.233 14.282 1.00 94.00 91 ARG A C 1
ATOM 718 O O . ARG A 1 91 ? -15.358 1.622 13.166 1.00 94.00 91 ARG A O 1
ATOM 725 N N . LEU A 1 92 ? -16.151 0.010 14.519 1.00 95.06 92 LEU A N 1
ATOM 726 C CA . LEU A 1 92 ? -16.414 -0.972 13.467 1.00 95.06 92 LEU A CA 1
ATOM 727 C C . LEU A 1 92 ? -17.519 -0.504 12.517 1.00 95.06 92 LEU A C 1
ATOM 729 O O . LEU A 1 92 ? -17.417 -0.733 11.317 1.00 95.06 92 LEU A O 1
ATOM 733 N N . GLU A 1 93 ? -18.559 0.157 13.025 1.00 95.81 93 GLU A N 1
ATOM 734 C CA . GLU A 1 93 ? -19.601 0.766 12.196 1.00 95.81 93 GLU A CA 1
ATOM 735 C C . GLU A 1 93 ? -19.016 1.829 11.261 1.00 95.81 93 GLU A C 1
ATOM 737 O O . GLU A 1 93 ? -19.264 1.765 10.061 1.00 95.81 93 GLU A O 1
ATOM 742 N N . VAL A 1 94 ? -18.178 2.736 11.778 1.00 96.25 94 VAL A N 1
ATOM 743 C CA . VAL A 1 94 ? -17.487 3.747 10.960 1.00 96.25 94 VAL A CA 1
ATOM 744 C C . VAL A 1 94 ? -16.578 3.092 9.920 1.00 96.25 94 VAL A C 1
ATOM 746 O O . VAL A 1 94 ? -16.690 3.417 8.743 1.00 96.25 94 VAL A O 1
ATOM 749 N N . LEU A 1 95 ? -15.738 2.124 10.309 1.00 95.44 95 LEU A N 1
ATOM 750 C CA . LEU A 1 95 ? -14.878 1.396 9.362 1.00 95.44 95 LEU A CA 1
ATOM 751 C C . LEU A 1 95 ? -15.695 0.764 8.230 1.00 95.44 95 LEU A C 1
ATOM 753 O O . LEU A 1 95 ? -15.375 0.944 7.060 1.00 95.44 95 LEU A O 1
ATOM 757 N N . ASN A 1 96 ? -16.770 0.055 8.577 1.00 96.06 96 ASN A N 1
ATOM 758 C CA . ASN A 1 96 ? -17.638 -0.598 7.601 1.00 96.06 96 ASN A CA 1
ATOM 759 C C . ASN A 1 96 ? -18.453 0.393 6.761 1.00 96.06 96 ASN A C 1
ATOM 761 O O . ASN A 1 96 ? -18.807 0.069 5.631 1.00 96.06 96 ASN A O 1
ATOM 765 N N . GLY A 1 97 ? -18.756 1.579 7.290 1.00 94.44 97 GLY A N 1
ATOM 766 C CA . GLY A 1 97 ? -19.394 2.662 6.546 1.00 94.44 97 GLY A CA 1
ATOM 767 C C . GLY A 1 97 ? -18.477 3.231 5.466 1.00 94.44 97 GLY A C 1
ATOM 768 O O . GLY A 1 97 ? -18.915 3.389 4.329 1.00 94.44 97 GLY A O 1
ATOM 769 N N . VAL A 1 98 ? -17.203 3.453 5.803 1.00 94.44 98 VAL A N 1
ATOM 770 C CA . VAL A 1 98 ? -16.185 3.979 4.878 1.00 94.44 98 VAL A CA 1
ATOM 771 C C . VAL A 1 98 ? -15.920 3.003 3.729 1.00 94.44 98 VAL A C 1
ATOM 773 O O . VAL A 1 98 ? -15.891 3.406 2.571 1.00 94.44 98 VAL A O 1
ATOM 776 N N . ILE A 1 99 ? -15.763 1.710 4.029 1.00 93.62 99 ILE A N 1
ATOM 777 C CA . ILE A 1 99 ? -15.349 0.709 3.028 1.00 93.62 99 ILE A CA 1
ATOM 778 C C . ILE A 1 99 ? -16.528 0.013 2.326 1.00 93.62 99 ILE A C 1
ATOM 780 O O . ILE A 1 99 ? -16.343 -0.656 1.311 1.00 93.62 99 ILE A O 1
ATOM 784 N N . GLY A 1 100 ? -17.744 0.120 2.869 1.00 91.19 100 GLY A N 1
ATOM 785 C CA . GLY A 1 100 ? -18.883 -0.721 2.478 1.00 91.19 100 GLY A CA 1
ATOM 786 C C . GLY A 1 100 ? -19.429 -0.476 1.069 1.00 91.19 100 GLY A C 1
ATOM 787 O O . GLY A 1 100 ? -20.176 -1.308 0.553 1.00 91.19 100 GLY A O 1
ATOM 788 N N . ALA A 1 101 ? -19.063 0.644 0.441 1.00 89.69 101 ALA A N 1
ATOM 789 C CA . ALA A 1 101 ? -19.375 0.899 -0.963 1.00 89.69 101 ALA A CA 1
ATOM 790 C C . ALA A 1 101 ? -18.579 -0.011 -1.913 1.00 89.69 101 ALA A C 1
ATOM 792 O O . ALA A 1 101 ? -19.087 -0.349 -2.978 1.00 89.69 101 ALA A O 1
ATOM 793 N N . ASP A 1 102 ? -17.376 -0.435 -1.512 1.00 90.31 102 ASP A N 1
ATOM 794 C CA . ASP A 1 102 ? -16.473 -1.224 -2.355 1.00 90.31 102 ASP A CA 1
ATOM 795 C C . ASP A 1 102 ? -16.357 -2.682 -1.911 1.00 90.31 102 ASP A C 1
ATOM 797 O O . ASP A 1 102 ? -16.203 -3.576 -2.744 1.00 90.31 102 ASP A O 1
ATOM 801 N N . PHE A 1 103 ? -16.445 -2.940 -0.605 1.00 92.69 103 PHE A N 1
ATOM 802 C CA . PHE A 1 103 ? -16.359 -4.281 -0.039 1.00 92.69 103 PHE A CA 1
ATOM 803 C C . PHE A 1 103 ? -17.742 -4.881 0.219 1.00 92.69 103 PHE A C 1
ATOM 805 O O . PHE A 1 103 ? -18.611 -4.264 0.838 1.00 92.69 103 PHE A O 1
ATOM 812 N N . ALA A 1 104 ? -17.922 -6.128 -0.220 1.00 92.00 104 ALA A N 1
ATOM 813 C CA . ALA A 1 104 ? -19.120 -6.919 0.051 1.00 92.00 104 ALA A CA 1
ATOM 814 C C . ALA A 1 104 ? -19.114 -7.497 1.473 1.00 92.00 104 ALA A C 1
ATOM 816 O O . ALA A 1 104 ? -20.161 -7.627 2.113 1.00 92.00 104 ALA A O 1
ATOM 817 N N . ASP A 1 105 ? -17.918 -7.828 1.962 1.00 93.81 105 ASP A N 1
ATOM 818 C CA . ASP A 1 105 ? -17.689 -8.320 3.314 1.00 93.81 105 ASP A CA 1
ATOM 819 C C . ASP A 1 105 ? -17.528 -7.147 4.300 1.00 93.81 105 ASP A C 1
ATOM 821 O O . ASP A 1 105 ? -17.102 -6.051 3.937 1.00 93.81 105 ASP A O 1
ATOM 825 N N . LYS A 1 106 ? -17.832 -7.391 5.579 1.00 94.31 106 LYS A N 1
ATOM 826 C CA . LYS A 1 106 ? -17.664 -6.417 6.667 1.00 94.31 106 LYS A CA 1
ATOM 827 C C . LYS A 1 106 ? -16.570 -6.866 7.621 1.00 94.31 106 LYS A C 1
ATOM 829 O O . LYS A 1 106 ? -16.430 -8.056 7.878 1.00 94.31 106 LYS A O 1
ATOM 834 N N . VAL A 1 107 ? -15.871 -5.906 8.215 1.00 94.69 107 VAL A N 1
ATOM 835 C CA . VAL A 1 107 ? -14.972 -6.137 9.346 1.00 94.69 107 VAL A CA 1
ATOM 836 C C . VAL A 1 107 ? -15.806 -6.423 10.586 1.00 94.69 107 VAL A C 1
ATOM 838 O O . VAL A 1 107 ? -16.625 -5.599 11.005 1.00 94.69 107 VAL A O 1
ATOM 841 N N . THR A 1 108 ? -15.586 -7.582 11.193 1.00 94.00 108 THR A N 1
ATOM 842 C CA . THR A 1 108 ? -16.260 -7.994 12.421 1.00 94.00 108 THR A CA 1
ATOM 843 C C . THR A 1 108 ? -15.280 -8.128 13.578 1.00 94.00 108 THR A C 1
ATOM 845 O O . THR A 1 108 ? -14.069 -8.253 13.404 1.00 94.00 108 THR A O 1
ATOM 848 N N . MET A 1 109 ? -15.817 -8.159 14.798 1.00 92.81 109 MET A N 1
ATOM 849 C CA . MET A 1 109 ? -15.007 -8.440 15.982 1.00 92.81 109 MET A CA 1
ATOM 850 C C . MET A 1 109 ? -14.356 -9.831 15.928 1.00 92.81 109 MET A C 1
ATOM 852 O O . MET A 1 109 ? -13.264 -10.017 16.450 1.00 92.81 109 MET A O 1
ATOM 856 N N . ALA A 1 110 ? -15.005 -10.804 15.279 1.00 92.31 110 ALA A N 1
ATOM 857 C CA . ALA A 1 110 ? -14.448 -12.143 15.115 1.00 92.31 110 ALA A CA 1
ATOM 858 C C . ALA A 1 110 ? -13.192 -12.133 14.234 1.00 92.31 110 ALA A C 1
ATOM 860 O O . ALA A 1 110 ? -12.264 -12.893 14.503 1.00 92.31 110 ALA A O 1
ATOM 861 N N . ASP A 1 111 ? -13.146 -11.248 13.235 1.00 92.25 111 ASP A N 1
ATOM 862 C CA . ASP A 1 111 ? -11.958 -11.068 12.406 1.00 92.25 111 ASP A CA 1
ATOM 863 C C . ASP A 1 111 ? -10.811 -10.472 13.222 1.00 92.25 111 ASP A C 1
ATOM 865 O O . ASP A 1 111 ? -9.702 -10.985 13.158 1.00 92.25 111 ASP A O 1
ATOM 869 N N . LEU A 1 112 ? -11.091 -9.457 14.050 1.00 92.06 112 LEU A N 1
ATOM 870 C CA . LEU A 1 112 ? -10.089 -8.813 14.913 1.00 92.06 112 LEU A CA 1
ATOM 871 C C . LEU A 1 112 ? -9.611 -9.691 16.081 1.00 92.06 112 LEU A C 1
ATOM 873 O O . LEU A 1 112 ? -8.547 -9.450 16.648 1.00 92.06 112 LEU A O 1
ATOM 877 N N . ASP A 1 113 ? -10.388 -10.702 16.465 1.00 92.44 113 ASP A N 1
ATOM 878 C CA . ASP A 1 113 ? -10.000 -11.720 17.448 1.00 92.44 113 ASP A CA 1
ATOM 879 C C . ASP A 1 113 ? -9.302 -12.936 16.809 1.00 92.44 113 ASP A C 1
ATOM 881 O O . ASP A 1 113 ? -8.960 -13.896 17.508 1.00 92.44 113 ASP A O 1
ATOM 885 N N . SER A 1 114 ? -9.072 -12.914 15.494 1.00 91.50 114 SER A N 1
ATOM 886 C CA . SER A 1 114 ? -8.373 -13.968 14.766 1.00 91.50 114 SER A CA 1
ATOM 887 C C . SER A 1 114 ? -6.870 -13.700 14.681 1.00 91.50 114 SER A C 1
ATOM 889 O O . SER A 1 114 ? -6.402 -12.571 14.734 1.00 91.50 114 SER A O 1
ATOM 891 N N . LYS A 1 115 ? -6.083 -14.767 14.506 1.00 90.06 115 LYS A N 1
ATOM 892 C CA . LYS A 1 115 ? -4.648 -14.662 14.164 1.00 90.06 115 LYS A CA 1
ATOM 893 C C . LYS A 1 115 ? -4.415 -14.514 12.660 1.00 90.06 115 LYS A C 1
ATOM 895 O O . LYS A 1 115 ? -3.272 -14.442 12.209 1.00 90.06 115 LYS A O 1
ATOM 900 N N . GLN A 1 116 ? -5.495 -14.526 11.883 1.00 89.62 116 GLN A N 1
ATOM 901 C CA . GLN A 1 116 ? -5.477 -14.352 10.438 1.00 89.62 116 GLN A CA 1
ATOM 902 C C . GLN A 1 116 ? -5.767 -12.898 10.080 1.00 89.62 116 GLN A C 1
ATOM 904 O O . GLN A 1 116 ? -6.551 -12.229 10.745 1.00 89.62 116 GLN A O 1
ATOM 909 N N . ARG A 1 117 ? -5.153 -12.428 8.995 1.00 90.44 117 ARG A N 1
ATOM 910 C CA . ARG A 1 117 ? -5.460 -11.114 8.431 1.00 90.44 117 ARG A CA 1
ATOM 911 C C . ARG A 1 117 ? -6.854 -11.083 7.823 1.00 90.44 117 ARG A C 1
ATOM 913 O O . ARG A 1 117 ? -7.423 -12.114 7.463 1.00 90.44 117 ARG A O 1
ATOM 920 N N . ILE A 1 118 ? -7.372 -9.871 7.681 1.00 91.88 118 ILE A N 1
ATOM 921 C CA . ILE A 1 118 ? -8.721 -9.639 7.193 1.00 91.88 118 ILE A CA 1
ATOM 922 C C . ILE A 1 118 ? -8.822 -9.950 5.689 1.00 91.88 118 ILE A C 1
ATOM 924 O O . ILE A 1 118 ? -8.087 -9.432 4.841 1.00 91.88 118 ILE A O 1
ATOM 928 N N . ALA A 1 119 ? -9.786 -10.803 5.354 1.00 92.38 119 ALA A N 1
ATOM 929 C CA . ALA A 1 119 ? -10.023 -11.319 4.012 1.00 92.38 119 ALA A CA 1
ATOM 930 C C . ALA A 1 119 ? -11.397 -10.856 3.488 1.00 92.38 119 ALA A C 1
ATOM 932 O O . ALA A 1 119 ? -12.339 -11.647 3.409 1.00 92.38 119 ALA A O 1
ATOM 933 N N . LEU A 1 120 ? -11.503 -9.575 3.129 1.00 93.00 120 LEU A N 1
ATOM 934 C CA . LEU A 1 120 ? -12.703 -8.939 2.588 1.00 93.00 120 LEU A CA 1
ATOM 935 C C . LEU A 1 120 ? -12.731 -9.049 1.065 1.00 93.00 120 LEU A C 1
ATOM 937 O O . LEU A 1 120 ? -11.794 -8.646 0.377 1.00 93.00 120 LEU A O 1
ATOM 941 N N . GLY A 1 121 ? -13.817 -9.595 0.535 1.00 92.19 121 GLY A N 1
ATOM 942 C CA . GLY A 1 121 ? -14.113 -9.577 -0.889 1.00 92.19 121 GLY A CA 1
ATOM 943 C C . GLY A 1 121 ? -14.676 -8.225 -1.315 1.00 92.19 121 GLY A C 1
ATOM 944 O O . GLY A 1 121 ? -15.476 -7.622 -0.596 1.00 92.19 121 GLY A O 1
ATOM 945 N N . LEU A 1 122 ? -14.270 -7.773 -2.497 1.00 92.25 122 LEU A N 1
ATOM 946 C CA . LEU A 1 122 ? -14.879 -6.624 -3.159 1.00 92.25 122 LEU A CA 1
ATOM 947 C C . LEU A 1 122 ? -16.233 -6.999 -3.754 1.00 92.25 122 LEU A C 1
ATOM 949 O O . LEU A 1 122 ? -16.494 -8.171 -4.041 1.00 92.25 122 LEU A O 1
ATOM 953 N N . HIS A 1 123 ? -17.074 -5.996 -3.982 1.00 93.06 123 HIS A N 1
ATOM 954 C CA . HIS A 1 123 ? -18.236 -6.176 -4.841 1.00 93.06 123 HIS A CA 1
ATOM 955 C C . HIS A 1 123 ? -17.792 -6.537 -6.270 1.00 93.06 123 HIS A C 1
ATOM 957 O O . HIS A 1 123 ? -16.758 -6.035 -6.730 1.00 93.06 123 HIS A O 1
ATOM 963 N N . PRO A 1 124 ? -18.546 -7.392 -6.990 1.00 90.00 124 PRO A N 1
ATOM 964 C CA . PRO A 1 124 ? -18.177 -7.837 -8.334 1.00 90.00 124 PRO A CA 1
ATOM 965 C C . PRO A 1 124 ? -17.891 -6.684 -9.302 1.00 90.00 124 PRO A C 1
ATOM 967 O O . PRO A 1 124 ? -16.924 -6.749 -10.057 1.00 90.00 124 PRO A O 1
ATOM 970 N N . GLU A 1 125 ? -18.682 -5.611 -9.242 1.00 88.50 125 GLU A N 1
ATOM 971 C CA . GLU A 1 125 ? -18.513 -4.426 -10.082 1.00 88.50 125 GLU A CA 1
ATOM 972 C C . GLU A 1 125 ? -17.187 -3.698 -9.824 1.00 88.50 125 GLU A C 1
ATOM 974 O O . GLU A 1 125 ? -16.523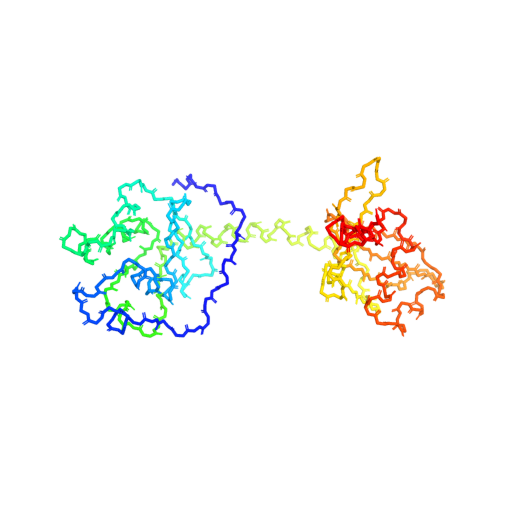 -3.269 -10.768 1.00 88.50 125 GLU A O 1
ATOM 979 N N . VAL A 1 126 ? -16.755 -3.610 -8.563 1.00 89.31 126 VAL A N 1
ATOM 980 C CA . VAL A 1 126 ? -15.492 -2.958 -8.188 1.00 89.31 126 VAL A CA 1
ATOM 981 C C . VAL A 1 126 ? -14.309 -3.843 -8.559 1.00 89.31 126 VAL A C 1
ATOM 983 O O . VAL A 1 126 ? -13.298 -3.358 -9.065 1.00 89.31 126 VAL A O 1
ATOM 986 N N . GLN A 1 127 ? -14.439 -5.157 -8.370 1.00 86.56 127 GLN A N 1
ATOM 987 C CA . GLN A 1 127 ? -13.413 -6.112 -8.775 1.00 86.56 127 GLN A CA 1
ATOM 988 C C . GLN A 1 127 ? -13.184 -6.097 -10.294 1.00 86.56 127 GLN A C 1
ATOM 990 O O . GLN A 1 127 ? -12.034 -6.140 -10.745 1.00 86.56 127 GLN A O 1
ATOM 995 N N . GLU A 1 128 ? -14.257 -6.025 -11.083 1.00 87.12 128 GLU A N 1
ATOM 996 C CA . GLU A 1 128 ? -14.166 -5.934 -12.539 1.00 87.12 128 GLU A CA 1
ATOM 997 C C . GLU A 1 128 ? -13.510 -4.617 -12.972 1.00 87.12 128 GLU A C 1
ATOM 999 O O . GLU A 1 128 ? -12.581 -4.643 -13.781 1.00 87.12 128 GLU A O 1
ATOM 1004 N N . GLU A 1 129 ? -13.906 -3.484 -12.380 1.00 85.75 129 GLU A N 1
ATOM 1005 C CA . GLU A 1 129 ? -13.311 -2.181 -12.697 1.00 85.75 129 GLU A CA 1
ATOM 1006 C C . GLU A 1 129 ? -11.807 -2.139 -12.373 1.00 85.75 129 GLU A C 1
ATOM 1008 O O . GLU A 1 129 ? -11.006 -1.697 -13.201 1.00 85.75 129 GLU A O 1
ATOM 1013 N N . LEU A 1 130 ? -11.393 -2.655 -11.209 1.00 84.06 130 LEU A N 1
ATOM 1014 C CA . LEU A 1 130 ? -9.975 -2.752 -10.843 1.00 84.06 130 LEU A CA 1
ATOM 1015 C C . LEU A 1 130 ? -9.191 -3.642 -11.811 1.00 84.06 130 LEU A C 1
ATOM 1017 O O . LEU A 1 130 ? -8.072 -3.299 -12.192 1.00 84.06 130 LEU A O 1
ATOM 1021 N N . THR A 1 131 ? -9.774 -4.767 -12.229 1.00 83.81 131 THR A N 1
ATOM 1022 C CA . THR A 1 131 ? -9.129 -5.689 -13.173 1.00 83.81 131 THR A CA 1
ATOM 1023 C C . THR A 1 131 ? -8.947 -5.034 -14.540 1.00 83.81 131 THR A C 1
ATOM 1025 O O . THR A 1 131 ? -7.864 -5.120 -15.115 1.00 83.81 131 THR A O 1
ATOM 1028 N N . GLN A 1 132 ? -9.970 -4.336 -15.044 1.00 84.25 132 GLN A N 1
ATOM 1029 C CA . GLN A 1 132 ? -9.882 -3.602 -16.308 1.00 84.25 132 GLN A CA 1
ATOM 1030 C C . GLN A 1 132 ? -8.826 -2.495 -16.248 1.00 84.25 132 GLN A C 1
ATOM 1032 O O . GLN A 1 132 ? -8.027 -2.368 -17.173 1.00 84.25 132 GLN A O 1
ATOM 1037 N N . ARG A 1 13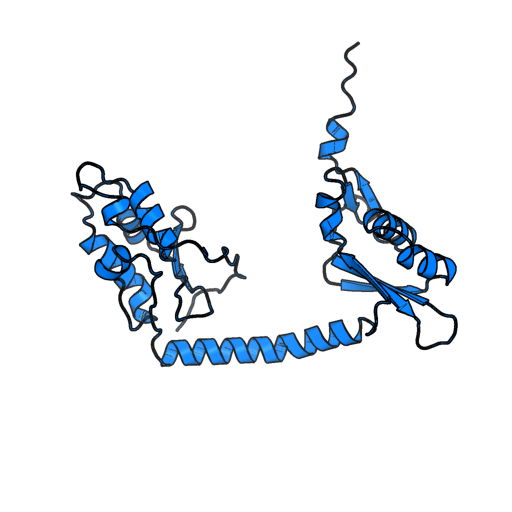3 ? -8.767 -1.732 -15.149 1.00 81.06 133 ARG A N 1
ATOM 1038 C CA . ARG A 1 133 ? -7.729 -0.706 -14.957 1.00 81.06 133 ARG A CA 1
ATOM 1039 C C . ARG A 1 133 ? -6.324 -1.307 -14.945 1.00 81.06 133 ARG A C 1
ATOM 1041 O O . ARG A 1 133 ? -5.462 -0.811 -15.659 1.00 81.06 133 ARG A O 1
ATOM 1048 N N . GLN A 1 134 ? -6.104 -2.396 -14.204 1.00 76.75 134 GLN A N 1
ATOM 1049 C CA . GLN A 1 134 ? -4.801 -3.074 -14.171 1.00 76.75 134 GLN A CA 1
ATOM 1050 C C . GLN A 1 134 ? -4.396 -3.617 -15.544 1.00 76.75 134 GLN A C 1
ATOM 1052 O O . GLN A 1 134 ? -3.230 -3.518 -15.918 1.00 76.75 134 GLN A O 1
ATOM 1057 N N . GLN A 1 135 ? -5.344 -4.168 -16.307 1.00 79.94 135 GLN A N 1
ATOM 1058 C CA . GLN A 1 135 ? -5.090 -4.611 -17.678 1.00 79.94 135 GLN A CA 1
ATOM 1059 C C . GLN A 1 135 ? -4.710 -3.434 -18.575 1.00 79.94 135 GLN A C 1
ATOM 1061 O O . GLN A 1 135 ? -3.711 -3.518 -19.278 1.00 79.94 135 GLN A O 1
ATOM 1066 N N . GLN A 1 136 ? -5.438 -2.320 -18.498 1.00 76.50 136 GLN A N 1
ATOM 1067 C CA . GLN A 1 136 ? -5.137 -1.125 -19.280 1.00 76.50 136 GLN A CA 1
ATOM 1068 C C . GLN A 1 136 ? -3.766 -0.531 -18.920 1.00 76.50 136 GLN A C 1
ATOM 1070 O O . GLN A 1 136 ? -2.999 -0.171 -19.812 1.00 76.50 136 GLN A O 1
ATOM 1075 N N . GLU A 1 137 ? -3.423 -0.460 -17.630 1.00 72.75 137 GLU A N 1
ATOM 1076 C CA . GLU A 1 137 ? -2.082 -0.067 -17.187 1.00 72.75 137 GLU A CA 1
ATOM 1077 C C . GLU A 1 137 ? -1.019 -1.017 -17.731 1.00 72.75 137 GLU A C 1
ATOM 1079 O O . GLU A 1 137 ? -0.028 -0.554 -18.285 1.00 72.75 137 GLU A O 1
ATOM 1084 N N . GLN A 1 138 ? -1.229 -2.333 -17.653 1.00 68.00 138 GLN A N 1
ATOM 1085 C CA . GLN A 1 138 ? -0.299 -3.300 -18.230 1.00 68.00 138 GLN A CA 1
ATOM 1086 C C . GLN A 1 138 ? -0.183 -3.154 -19.748 1.00 68.00 138 GLN A C 1
ATOM 1088 O O . GLN A 1 138 ? 0.926 -3.218 -20.262 1.00 68.00 138 GLN A O 1
ATOM 1093 N N . GLU A 1 139 ? -1.264 -2.919 -20.487 1.00 77.88 139 GLU A N 1
ATOM 1094 C CA . GLU A 1 139 ? -1.224 -2.719 -21.941 1.00 77.88 139 GLU A CA 1
ATOM 1095 C C . GLU A 1 139 ? -0.485 -1.438 -22.351 1.00 77.88 139 GLU A C 1
ATOM 1097 O O . GLU A 1 139 ? 0.069 -1.387 -23.446 1.00 77.88 139 GLU A O 1
ATOM 1102 N N . ILE A 1 140 ? -0.440 -0.416 -21.491 1.00 72.25 140 ILE A N 1
ATOM 1103 C CA . ILE A 1 140 ? 0.302 0.832 -21.735 1.00 72.25 140 ILE A CA 1
ATOM 1104 C C . ILE A 1 140 ? 1.761 0.710 -21.279 1.00 72.25 140 ILE A C 1
ATOM 1106 O O . ILE A 1 140 ? 2.675 1.142 -21.985 1.00 72.25 140 ILE A O 1
ATOM 1110 N N . LEU A 1 141 ? 1.989 0.127 -20.101 1.00 66.06 141 LEU A N 1
ATOM 1111 C CA . LEU A 1 141 ? 3.311 -0.010 -19.499 1.00 66.06 141 LEU A CA 1
ATOM 1112 C C . LEU A 1 141 ? 4.126 -1.099 -20.188 1.00 66.06 141 LEU A C 1
ATOM 1114 O O . LEU A 1 141 ? 5.301 -0.883 -20.440 1.00 66.06 141 LEU A O 1
ATOM 1118 N N . SER A 1 142 ? 3.529 -2.225 -20.580 1.00 70.25 142 SER A N 1
ATOM 1119 C CA . SER A 1 142 ? 4.290 -3.338 -21.157 1.00 70.25 142 SER A CA 1
ATOM 1120 C C . SER A 1 142 ? 4.935 -3.028 -22.516 1.00 70.25 142 SER A C 1
ATOM 1122 O O . SER A 1 142 ? 6.059 -3.483 -22.727 1.00 70.25 142 SER A O 1
ATOM 1124 N N . PRO A 1 143 ? 4.354 -2.242 -23.446 1.00 70.62 143 PRO A N 1
ATOM 1125 C CA . PRO A 1 143 ? 5.075 -1.757 -24.619 1.00 70.62 143 PRO A CA 1
ATOM 1126 C C . PRO A 1 143 ? 6.200 -0.794 -24.255 1.00 70.62 143 PRO A C 1
ATOM 1128 O O . PRO A 1 143 ? 7.263 -0.893 -24.854 1.00 70.62 143 PRO A O 1
ATOM 1131 N N . LEU A 1 144 ? 6.006 0.092 -23.272 1.00 63.16 144 LEU A N 1
ATOM 1132 C CA . LEU A 1 144 ? 7.033 1.038 -22.829 1.00 63.16 144 LEU A CA 1
ATOM 1133 C C . LEU A 1 144 ? 8.196 0.319 -22.130 1.00 63.16 144 LEU A C 1
ATOM 1135 O O . LEU A 1 144 ? 9.354 0.576 -22.440 1.00 63.16 144 LEU A O 1
ATOM 1139 N N . GLU A 1 145 ? 7.900 -0.637 -21.252 1.00 55.28 145 GLU A N 1
ATOM 1140 C CA . GLU A 1 145 ? 8.868 -1.535 -20.626 1.00 55.28 145 GLU A CA 1
ATOM 1141 C C . GLU A 1 145 ? 9.560 -2.402 -21.672 1.00 55.28 145 GLU A C 1
ATOM 1143 O O . GLU A 1 145 ? 10.768 -2.572 -21.602 1.00 55.28 145 GLU A O 1
ATOM 1148 N N . ASN A 1 146 ? 8.843 -2.924 -22.672 1.00 60.00 146 ASN A N 1
ATOM 1149 C CA . ASN A 1 146 ? 9.463 -3.666 -23.768 1.00 60.00 146 ASN A CA 1
ATOM 1150 C C . ASN A 1 146 ? 10.308 -2.765 -24.670 1.00 60.00 146 ASN A C 1
ATOM 1152 O O . ASN A 1 146 ? 11.329 -3.232 -25.156 1.00 60.00 146 ASN A O 1
ATOM 1156 N N . GLN A 1 147 ? 9.938 -1.503 -24.889 1.00 58.56 147 GLN A N 1
ATOM 1157 C CA . GLN A 1 147 ? 10.774 -0.537 -25.601 1.00 58.56 147 GLN A CA 1
ATOM 1158 C C . GLN A 1 147 ? 12.037 -0.238 -24.798 1.00 58.56 147 GLN A C 1
ATOM 1160 O O . GLN A 1 147 ? 13.124 -0.413 -25.332 1.00 58.56 147 GLN A O 1
ATOM 1165 N N . LEU A 1 148 ? 11.921 0.068 -23.504 1.00 52.97 148 LEU A N 1
ATOM 1166 C CA . LEU A 1 148 ? 13.061 0.216 -22.594 1.00 52.97 148 LEU A CA 1
ATOM 1167 C C . LEU A 1 148 ? 13.931 -1.048 -22.587 1.00 52.97 148 LEU A C 1
ATOM 1169 O O . LEU A 1 148 ? 15.148 -0.971 -22.681 1.00 52.97 148 LEU A O 1
ATOM 1173 N N . ARG A 1 149 ? 13.325 -2.236 -22.561 1.00 53.75 149 ARG A N 1
ATOM 1174 C CA . ARG A 1 149 ? 14.022 -3.531 -22.567 1.00 53.75 149 ARG A CA 1
ATOM 1175 C C . ARG A 1 149 ? 14.590 -3.919 -23.933 1.00 53.75 149 ARG A C 1
ATOM 1177 O O . ARG A 1 149 ? 15.466 -4.769 -23.982 1.00 53.75 149 ARG A O 1
ATOM 1184 N N . GLN A 1 150 ? 14.101 -3.339 -25.028 1.00 55.12 150 GLN A N 1
ATOM 1185 C CA . GLN A 1 150 ? 14.689 -3.446 -26.369 1.00 55.12 150 GLN A CA 1
ATOM 1186 C C . GLN A 1 150 ? 15.808 -2.416 -26.574 1.00 55.12 150 GLN A C 1
ATOM 1188 O O . GLN A 1 150 ? 16.763 -2.688 -27.303 1.00 55.12 150 GLN A O 1
ATOM 1193 N N . GLU A 1 151 ? 15.716 -1.257 -25.921 1.00 52.12 151 GLU A N 1
ATOM 1194 C CA . GLU A 1 151 ? 16.780 -0.253 -25.839 1.00 52.12 151 GLU A CA 1
ATOM 1195 C C . GLU A 1 151 ? 17.935 -0.737 -24.947 1.00 52.12 151 GLU A C 1
ATOM 1197 O O . GLU A 1 151 ? 19.105 -0.481 -25.251 1.00 52.12 151 GLU A O 1
ATOM 1202 N N . MET A 1 152 ? 17.633 -1.536 -23.919 1.00 48.53 152 MET A N 1
ATOM 1203 C CA . MET A 1 152 ? 18.615 -2.308 -23.162 1.00 48.53 152 MET A CA 1
ATOM 1204 C C . MET A 1 152 ? 19.032 -3.550 -23.971 1.00 48.53 152 MET A C 1
ATOM 1206 O O . MET A 1 152 ? 18.207 -4.396 -24.305 1.00 48.53 152 MET A O 1
ATOM 1210 N N . PRO A 1 153 ? 20.313 -3.730 -24.313 1.00 52.84 153 PRO A N 1
ATOM 1211 C CA . PRO A 1 153 ? 20.738 -4.890 -25.088 1.00 52.84 153 PRO A CA 1
ATOM 1212 C C . PRO A 1 153 ? 20.550 -6.164 -24.252 1.00 52.84 153 PRO A C 1
ATOM 1214 O O . PRO A 1 153 ? 21.192 -6.328 -23.216 1.00 52.84 153 PRO A O 1
ATOM 1217 N N . TYR A 1 154 ? 19.700 -7.094 -24.691 1.00 45.53 154 TYR A N 1
ATOM 1218 C CA . TYR A 1 154 ? 19.616 -8.422 -24.076 1.00 45.53 154 TYR A CA 1
ATOM 1219 C C . TYR A 1 154 ? 21.017 -9.059 -23.984 1.00 45.53 154 TYR A C 1
ATOM 1221 O O . TYR A 1 154 ? 21.752 -9.096 -24.970 1.00 45.53 154 TYR A O 1
ATOM 1229 N N . GLY A 1 155 ? 21.376 -9.562 -22.796 1.00 54.62 155 GLY A N 1
ATOM 1230 C CA . GLY A 1 155 ? 22.669 -10.208 -22.537 1.00 54.62 155 GLY A CA 1
ATOM 1231 C C . GLY A 1 155 ? 23.727 -9.291 -21.919 1.00 54.62 155 GLY A C 1
ATOM 1232 O O . GLY A 1 155 ? 24.858 -9.252 -22.403 1.00 54.62 155 GLY A O 1
ATOM 1233 N N . ALA A 1 156 ? 23.379 -8.553 -20.859 1.00 56.03 156 ALA A N 1
ATOM 1234 C CA . ALA A 1 156 ? 24.389 -7.921 -20.012 1.00 56.03 156 ALA A CA 1
ATOM 1235 C C . ALA A 1 156 ? 25.330 -9.002 -19.463 1.00 56.03 156 ALA A C 1
ATOM 1237 O O . ALA A 1 156 ? 24.886 -9.940 -18.802 1.00 56.03 156 ALA A O 1
ATOM 1238 N N . ALA A 1 157 ? 26.624 -8.889 -19.751 1.00 62.81 157 ALA A N 1
ATOM 1239 C CA . ALA A 1 157 ? 27.605 -9.848 -19.245 1.00 62.81 157 ALA A CA 1
ATOM 1240 C C . ALA A 1 157 ? 27.901 -9.628 -17.750 1.00 62.81 157 ALA A C 1
ATOM 1242 O O . ALA A 1 157 ? 28.262 -10.568 -17.046 1.00 62.81 157 ALA A O 1
ATOM 1243 N N . ALA A 1 158 ? 27.704 -8.398 -17.270 1.00 74.31 158 ALA A N 1
ATOM 1244 C CA . ALA A 1 158 ? 27.585 -8.046 -15.860 1.00 74.31 158 ALA A CA 1
ATOM 1245 C C . ALA A 1 158 ? 26.779 -6.746 -15.725 1.00 74.31 158 ALA A C 1
ATOM 1247 O O . ALA A 1 158 ? 26.855 -5.879 -16.605 1.00 74.31 158 ALA A O 1
ATOM 1248 N N . SER A 1 159 ? 26.057 -6.603 -14.614 1.00 84.00 159 SER A N 1
ATOM 1249 C CA . SER A 1 159 ? 25.348 -5.380 -14.238 1.00 84.00 159 SER A CA 1
ATOM 1250 C C . SER A 1 159 ? 25.509 -5.068 -12.747 1.00 84.00 159 SER A C 1
ATOM 1252 O O . SER A 1 159 ? 25.870 -5.940 -11.956 1.00 84.00 159 SER A O 1
ATOM 1254 N N . VAL A 1 160 ? 25.299 -3.802 -12.391 1.00 85.31 160 VAL A N 1
ATOM 1255 C CA . VAL A 1 160 ? 25.273 -3.277 -11.018 1.00 85.31 160 VAL A CA 1
ATOM 1256 C C . VAL A 1 160 ? 24.196 -2.193 -10.924 1.00 85.31 160 VAL A C 1
ATOM 1258 O O . VAL A 1 160 ? 24.003 -1.449 -11.882 1.00 85.31 160 VAL A O 1
ATOM 1261 N N . ASP A 1 161 ? 23.499 -2.081 -9.794 1.00 86.69 161 ASP A N 1
ATOM 1262 C CA . ASP A 1 161 ? 22.533 -1.003 -9.557 1.00 86.69 161 ASP A CA 1
ATOM 1263 C C . ASP A 1 161 ? 23.227 0.195 -8.897 1.00 86.69 161 ASP A C 1
ATOM 1265 O O . ASP A 1 161 ? 23.754 0.094 -7.791 1.00 86.69 161 ASP A O 1
ATOM 1269 N N . GLY A 1 162 ? 23.237 1.350 -9.563 1.00 83.31 162 GLY A N 1
ATOM 1270 C CA . GLY A 1 162 ? 23.827 2.576 -9.032 1.00 83.31 162 GLY A CA 1
ATOM 1271 C C . GLY A 1 162 ? 23.189 3.050 -7.718 1.00 83.31 162 GLY A C 1
ATOM 1272 O O . GLY A 1 162 ? 23.858 3.751 -6.954 1.00 83.31 162 GLY A O 1
ATOM 1273 N N . ARG A 1 163 ? 21.954 2.638 -7.395 1.00 86.31 163 ARG A N 1
ATOM 1274 C CA . ARG A 1 163 ? 21.263 2.981 -6.137 1.00 86.31 163 ARG A CA 1
ATOM 1275 C C . ARG A 1 163 ? 21.926 2.346 -4.913 1.00 86.31 163 ARG A C 1
ATOM 1277 O O . ARG A 1 163 ? 21.885 2.925 -3.821 1.00 86.31 163 ARG A O 1
ATOM 1284 N N . ASP A 1 164 ? 22.648 1.244 -5.114 1.00 86.38 164 ASP A N 1
ATOM 1285 C CA . ASP A 1 164 ? 23.391 0.548 -4.060 1.00 86.38 164 ASP A CA 1
ATOM 1286 C C . ASP A 1 164 ? 24.624 1.326 -3.585 1.00 86.38 164 ASP A C 1
ATOM 1288 O O . ASP A 1 164 ? 25.255 0.944 -2.599 1.00 86.38 164 ASP A O 1
ATOM 1292 N N . ILE A 1 165 ? 24.968 2.458 -4.215 1.00 82.38 165 ILE A N 1
ATOM 1293 C CA . ILE A 1 165 ? 26.093 3.282 -3.767 1.00 82.38 165 ILE A CA 1
ATOM 1294 C C . ILE A 1 165 ? 25.950 3.715 -2.306 1.00 82.38 165 ILE A C 1
ATOM 1296 O O . ILE A 1 165 ? 26.946 3.784 -1.596 1.00 82.38 165 ILE A O 1
ATOM 1300 N N . SER A 1 166 ? 24.721 3.964 -1.847 1.00 74.81 166 SER A N 1
ATOM 1301 C CA . SER A 1 166 ? 24.447 4.349 -0.460 1.00 74.81 166 SER A CA 1
ATOM 1302 C C . SER A 1 166 ? 24.721 3.207 0.523 1.00 74.81 166 SER A C 1
ATOM 1304 O O . SER A 1 166 ? 25.174 3.459 1.634 1.00 74.81 166 SER A O 1
ATOM 1306 N N . VAL A 1 167 ? 24.522 1.958 0.096 1.00 77.06 167 VAL A N 1
ATOM 1307 C CA . VAL A 1 167 ? 24.798 0.747 0.881 1.00 77.06 167 VAL A CA 1
ATOM 1308 C C . VAL A 1 167 ? 26.293 0.415 0.871 1.00 77.06 167 VAL A C 1
ATOM 1310 O O . VAL A 1 167 ? 26.844 -0.024 1.878 1.00 77.06 167 VAL A O 1
ATOM 1313 N N . LEU A 1 168 ? 26.965 0.642 -0.260 1.00 78.06 168 LEU A N 1
ATOM 1314 C CA . LEU A 1 168 ? 28.399 0.386 -0.421 1.00 78.06 168 LEU A CA 1
ATOM 1315 C C . LEU A 1 168 ? 29.269 1.473 0.234 1.00 78.06 168 LEU A C 1
ATOM 1317 O O . LEU A 1 168 ? 30.349 1.177 0.745 1.00 78.06 168 LEU A O 1
ATOM 1321 N N . ASP A 1 169 ? 28.823 2.730 0.201 1.00 77.12 169 ASP A N 1
ATOM 1322 C CA . ASP A 1 169 ? 29.506 3.895 0.765 1.00 77.12 169 ASP A CA 1
ATOM 1323 C C . ASP A 1 169 ? 28.485 5.020 1.032 1.00 77.12 169 ASP A C 1
ATOM 132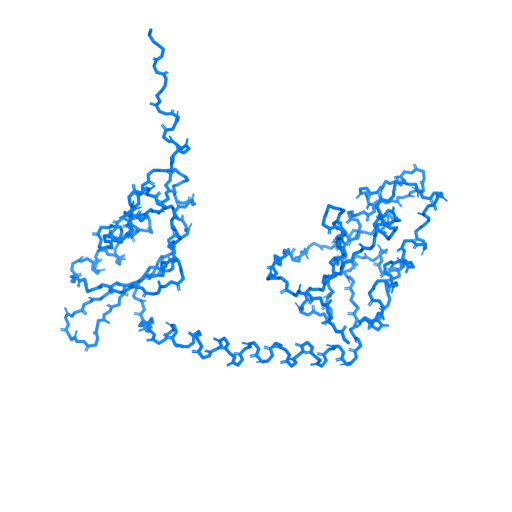5 O O . ASP A 1 169 ? 28.257 5.892 0.192 1.00 77.12 169 ASP A O 1
ATOM 1329 N N . GLU A 1 170 ? 27.894 5.032 2.234 1.00 76.81 170 GLU A N 1
ATOM 1330 C CA . GLU A 1 170 ? 26.876 6.010 2.675 1.00 76.81 170 GLU A CA 1
ATOM 1331 C C . GLU A 1 170 ? 27.288 7.475 2.452 1.00 76.81 170 GLU A C 1
ATOM 1333 O O . GLU A 1 170 ? 26.454 8.372 2.333 1.00 76.81 170 GLU A O 1
ATOM 1338 N N . ARG A 1 171 ? 28.596 7.745 2.377 1.00 78.81 171 ARG A N 1
ATOM 1339 C CA . ARG A 1 171 ? 29.149 9.090 2.186 1.00 78.81 171 ARG A CA 1
ATOM 1340 C C . ARG A 1 171 ? 29.128 9.535 0.733 1.00 78.81 171 ARG A C 1
ATOM 1342 O O . ARG A 1 171 ? 29.536 10.667 0.473 1.00 78.81 171 ARG A O 1
ATOM 1349 N N . LYS A 1 172 ? 28.714 8.687 -0.207 1.00 80.50 172 LYS A N 1
ATOM 1350 C CA . LYS A 1 172 ? 28.733 8.967 -1.642 1.00 80.50 172 LYS A CA 1
ATOM 1351 C C . LYS A 1 172 ? 27.340 9.037 -2.248 1.00 80.50 172 LYS A C 1
ATOM 1353 O O . LYS A 1 172 ? 26.378 8.443 -1.766 1.00 80.50 172 LYS A O 1
ATOM 1358 N N . GLY A 1 173 ? 27.261 9.816 -3.315 1.00 83.81 173 GLY A N 1
ATOM 1359 C CA . GLY A 1 173 ? 26.076 9.987 -4.137 1.00 83.81 173 GLY A CA 1
ATOM 1360 C C . GLY A 1 173 ? 26.467 10.320 -5.571 1.00 83.81 173 GLY A C 1
ATOM 1361 O O . GLY A 1 173 ? 27.637 10.590 -5.872 1.00 83.81 173 GLY A O 1
ATOM 1362 N N . TRP A 1 174 ? 25.475 10.291 -6.448 1.00 87.50 174 TRP A N 1
ATOM 1363 C CA . TRP A 1 174 ? 25.628 10.591 -7.864 1.00 87.50 174 TRP A CA 1
ATOM 1364 C C . TRP A 1 174 ? 25.209 12.027 -8.143 1.00 87.50 174 TRP A C 1
ATOM 1366 O O . TRP A 1 174 ? 24.163 12.472 -7.680 1.00 87.50 174 TRP A O 1
ATOM 1376 N N . TYR A 1 175 ? 26.018 12.761 -8.901 1.00 84.31 175 TYR A N 1
ATOM 1377 C CA . TYR A 1 175 ? 25.777 14.174 -9.180 1.00 84.31 175 TYR A CA 1
ATOM 1378 C C . TYR A 1 175 ? 25.992 14.486 -10.655 1.00 84.31 175 TYR A C 1
ATOM 1380 O O . TYR A 1 175 ? 26.993 14.075 -11.235 1.00 84.31 175 TYR A O 1
ATOM 1388 N N . ARG A 1 176 ? 25.098 15.278 -11.253 1.00 83.56 176 ARG A N 1
ATOM 1389 C CA . ARG A 1 176 ? 25.263 15.786 -12.624 1.00 83.56 176 ARG A CA 1
ATOM 1390 C C . ARG A 1 176 ? 26.001 17.126 -12.616 1.00 83.56 176 ARG A C 1
ATOM 1392 O O . ARG A 1 176 ? 25.658 18.015 -11.831 1.00 83.56 176 ARG A O 1
ATOM 1399 N N . GLU A 1 177 ? 26.986 17.303 -13.502 1.00 64.44 177 GLU A N 1
ATOM 1400 C CA . GLU A 1 177 ? 27.676 18.590 -13.712 1.00 64.44 177 GLU A CA 1
ATOM 1401 C C . GLU A 1 177 ? 26.809 19.591 -14.495 1.00 64.44 177 GLU A C 1
ATOM 1403 O O . GLU A 1 177 ? 27.138 20.037 -15.589 1.00 64.44 177 GLU A O 1
ATOM 1408 N N . GLU A 1 178 ? 25.692 20.008 -13.907 1.00 57.09 178 GLU A N 1
ATOM 1409 C CA . GLU A 1 178 ? 25.138 21.330 -14.203 1.00 57.09 178 GLU A CA 1
ATOM 1410 C C . GLU A 1 178 ? 25.644 22.329 -13.157 1.00 57.09 178 GLU A C 1
ATOM 1412 O O . GLU A 1 178 ? 26.108 21.925 -12.092 1.00 57.09 178 GLU A O 1
ATOM 1417 N N . ARG A 1 179 ? 25.562 23.638 -13.449 1.00 50.66 179 ARG A N 1
ATOM 1418 C CA . ARG A 1 179 ? 26.167 24.770 -12.699 1.00 50.66 179 ARG A CA 1
ATOM 1419 C C . ARG A 1 179 ? 25.993 24.776 -11.162 1.00 50.66 179 ARG A C 1
ATOM 1421 O O . ARG A 1 179 ? 26.631 25.597 -10.510 1.00 50.66 179 ARG A O 1
ATOM 1428 N N . HIS A 1 180 ? 25.185 23.883 -10.583 1.00 51.31 180 HIS A N 1
ATOM 1429 C CA . HIS A 1 180 ? 24.969 23.728 -9.143 1.00 51.31 180 HIS A CA 1
ATOM 1430 C C . HIS A 1 180 ? 24.983 22.280 -8.600 1.00 51.31 180 HIS A C 1
ATOM 1432 O O . HIS A 1 180 ? 24.608 22.099 -7.449 1.00 51.31 180 HIS A O 1
ATOM 1438 N N . GLY A 1 181 ? 25.433 21.269 -9.359 1.00 65.38 181 GLY A N 1
ATOM 1439 C CA . GLY A 1 181 ? 25.625 19.900 -8.850 1.00 65.38 181 GLY A CA 1
ATOM 1440 C C . GLY A 1 181 ? 24.358 19.287 -8.242 1.00 65.38 181 GLY A C 1
ATOM 1441 O O . GLY A 1 181 ? 24.269 19.130 -7.026 1.00 65.38 181 GLY A O 1
ATOM 1442 N N . ARG A 1 182 ? 23.364 18.962 -9.078 1.00 75.25 182 ARG A N 1
ATOM 1443 C CA . ARG A 1 182 ? 22.135 18.291 -8.626 1.00 75.25 182 ARG A CA 1
ATOM 1444 C C . ARG A 1 182 ? 22.424 16.808 -8.375 1.00 75.25 182 ARG A C 1
ATOM 1446 O O . ARG A 1 182 ? 23.070 16.177 -9.212 1.00 75.25 182 ARG A O 1
ATOM 1453 N N . GLU A 1 183 ? 21.960 16.283 -7.240 1.00 79.81 183 GLU A N 1
ATOM 1454 C CA . GLU A 1 183 ? 21.950 14.838 -6.981 1.00 79.81 183 GLU A CA 1
ATOM 1455 C C . GLU A 1 183 ? 21.007 14.162 -7.982 1.00 79.81 183 GLU A C 1
ATOM 1457 O O . GLU A 1 183 ? 19.898 14.646 -8.209 1.00 79.81 183 GLU A O 1
ATOM 1462 N N . VAL A 1 184 ? 21.477 13.094 -8.616 1.00 84.31 184 VAL A N 1
ATOM 1463 C CA . VAL A 1 184 ? 20.728 12.332 -9.624 1.00 84.31 184 VAL A CA 1
ATOM 1464 C C . VAL A 1 184 ? 20.614 10.883 -9.191 1.00 84.31 184 VAL A C 1
ATOM 1466 O O . VAL A 1 184 ? 21.457 10.383 -8.447 1.00 84.31 184 VAL A O 1
ATOM 1469 N N . GLU A 1 185 ? 19.584 10.198 -9.670 1.00 84.38 185 GLU A N 1
ATOM 1470 C CA . GLU A 1 185 ? 19.456 8.763 -9.450 1.00 84.38 185 GLU A CA 1
ATOM 1471 C C . GLU A 1 185 ? 20.117 8.008 -10.604 1.00 84.38 185 GLU A C 1
ATOM 1473 O O . GLU A 1 185 ? 19.843 8.273 -11.775 1.00 84.38 185 GLU A O 1
ATOM 1478 N N . VAL A 1 186 ? 20.989 7.054 -10.275 1.00 86.69 186 VAL A N 1
ATOM 1479 C CA . VAL A 1 186 ? 21.557 6.113 -11.244 1.00 86.69 186 VAL A CA 1
ATOM 1480 C C . VAL A 1 186 ? 21.031 4.732 -10.897 1.00 86.69 186 VAL A C 1
ATOM 1482 O O . VAL A 1 186 ? 21.331 4.230 -9.820 1.00 86.69 186 VAL A O 1
ATOM 1485 N N . GLY A 1 187 ? 20.237 4.150 -11.789 1.00 86.00 187 GLY A N 1
ATOM 1486 C CA . GLY A 1 187 ? 19.705 2.795 -11.682 1.00 86.00 187 GLY A CA 1
ATOM 1487 C C . GLY A 1 187 ? 20.668 1.757 -12.256 1.00 86.00 187 GLY A C 1
ATOM 1488 O O . GLY A 1 187 ? 21.871 1.799 -12.004 1.00 86.00 187 GLY A O 1
ATOM 1489 N N . GLU A 1 188 ? 20.149 0.816 -13.047 1.00 88.25 188 GLU A N 1
ATOM 1490 C CA . GLU A 1 188 ? 20.953 -0.268 -13.619 1.00 88.25 188 GLU A CA 1
ATOM 1491 C C . GLU A 1 188 ? 22.073 0.266 -14.521 1.00 88.25 188 GLU A C 1
ATOM 1493 O O . GLU A 1 188 ? 21.812 1.036 -15.442 1.00 88.25 188 GLU A O 1
ATOM 1498 N N . ILE A 1 189 ? 23.302 -0.186 -14.268 1.00 88.31 189 ILE A N 1
ATOM 1499 C CA . ILE A 1 189 ? 24.504 0.021 -15.075 1.00 88.31 189 ILE A CA 1
ATOM 1500 C C . ILE A 1 189 ? 24.955 -1.347 -15.588 1.00 88.31 189 ILE A C 1
ATOM 1502 O O . ILE A 1 189 ? 25.285 -2.236 -14.803 1.00 88.31 189 ILE A O 1
ATOM 1506 N N . ALA A 1 190 ? 25.031 -1.517 -16.902 1.00 88.06 190 ALA A N 1
ATOM 1507 C CA . ALA A 1 190 ? 25.330 -2.795 -17.534 1.00 88.06 190 ALA A CA 1
ATOM 1508 C C . ALA A 1 190 ? 26.295 -2.647 -18.714 1.00 88.06 190 ALA A C 1
ATOM 1510 O O . ALA A 1 190 ? 26.331 -1.619 -19.391 1.00 88.06 190 ALA A O 1
ATOM 1511 N N . VAL A 1 191 ? 27.078 -3.695 -18.986 1.00 86.94 191 VAL A N 1
ATOM 1512 C CA . VAL A 1 191 ? 27.953 -3.767 -20.166 1.00 86.94 191 VAL A CA 1
ATOM 1513 C C . VAL A 1 191 ? 27.524 -4.873 -21.118 1.00 86.94 191 VAL A C 1
ATOM 1515 O O . VAL A 1 191 ? 27.148 -5.970 -20.702 1.00 86.94 191 VAL A O 1
ATOM 1518 N N . HIS A 1 192 ? 27.625 -4.589 -22.415 1.00 83.44 192 HIS A N 1
ATOM 1519 C CA . HIS A 1 192 ? 27.153 -5.466 -23.479 1.00 83.44 192 HIS A CA 1
ATOM 1520 C C . HIS A 1 192 ? 28.152 -5.507 -24.642 1.00 83.44 192 HIS A C 1
ATOM 1522 O O . HIS A 1 192 ? 28.699 -4.461 -25.019 1.00 83.44 192 HIS A O 1
ATOM 1528 N N . PRO A 1 193 ? 28.358 -6.674 -25.272 1.00 76.44 193 PRO A N 1
ATOM 1529 C CA . PRO A 1 193 ? 28.961 -6.726 -26.595 1.00 76.44 193 PRO A CA 1
ATOM 1530 C C . PRO A 1 193 ? 28.014 -6.072 -27.617 1.00 76.44 193 PRO A C 1
ATOM 1532 O O . PRO A 1 193 ? 26.793 -6.226 -27.561 1.00 76.44 193 PRO A O 1
ATOM 1535 N N . SER A 1 194 ? 28.567 -5.293 -28.540 1.00 64.94 194 SER A N 1
ATOM 1536 C CA . SER A 1 194 ? 27.816 -4.675 -29.634 1.00 64.94 194 SER A CA 1
ATOM 1537 C C . SER A 1 194 ? 27.554 -5.700 -30.749 1.00 64.94 194 SER A C 1
ATOM 1539 O O . SER A 1 194 ? 28.353 -6.622 -30.917 1.00 64.94 194 SER A O 1
ATOM 1541 N N . PRO A 1 195 ? 26.500 -5.535 -31.575 1.00 60.59 195 PRO A N 1
ATOM 1542 C CA . PRO A 1 195 ? 26.289 -6.366 -32.768 1.00 60.59 195 PRO A CA 1
ATOM 1543 C C . PRO A 1 195 ? 27.436 -6.292 -33.790 1.00 60.59 195 PRO A C 1
ATOM 1545 O O . PRO A 1 195 ? 27.523 -7.126 -34.686 1.00 60.59 195 PRO A O 1
ATOM 1548 N N . ILE A 1 196 ? 28.297 -5.275 -33.679 1.00 63.94 196 ILE A N 1
ATOM 1549 C CA . ILE A 1 196 ? 29.507 -5.119 -34.485 1.00 63.94 196 ILE A CA 1
ATOM 1550 C C . ILE A 1 196 ? 30.665 -5.803 -33.752 1.00 63.94 196 ILE A C 1
ATOM 1552 O O . ILE A 1 196 ? 31.005 -5.420 -32.631 1.00 63.94 196 ILE A O 1
ATOM 1556 N N . GLU A 1 197 ? 31.279 -6.790 -34.403 1.00 66.50 197 GLU A N 1
ATOM 1557 C CA . GLU A 1 197 ? 32.379 -7.585 -33.853 1.00 66.50 197 GLU A CA 1
ATOM 1558 C C . GLU A 1 197 ? 33.517 -6.692 -33.320 1.00 66.50 197 GLU A C 1
ATOM 1560 O O . GLU A 1 197 ? 34.001 -5.787 -34.003 1.00 66.50 197 GLU A O 1
ATOM 1565 N N . GLY A 1 198 ? 33.920 -6.922 -32.065 1.00 66.62 198 GLY A N 1
ATOM 1566 C CA . GLY A 1 198 ? 34.991 -6.175 -31.396 1.00 66.62 198 GLY A CA 1
ATOM 1567 C C . GLY A 1 198 ? 34.587 -4.830 -30.777 1.00 66.62 198 GLY A C 1
ATOM 1568 O O . GLY A 1 198 ? 35.450 -4.148 -30.222 1.00 66.62 198 GLY A O 1
ATOM 1569 N N . LYS A 1 199 ? 33.305 -4.441 -30.830 1.00 79.69 199 LYS A N 1
ATOM 1570 C CA . LYS A 1 199 ? 32.788 -3.242 -30.151 1.00 79.69 199 LYS A CA 1
ATOM 1571 C C . LYS A 1 199 ? 31.986 -3.604 -28.907 1.00 79.69 199 LYS A C 1
ATOM 1573 O O . LYS A 1 199 ? 31.254 -4.588 -28.892 1.00 79.69 199 LYS A O 1
ATOM 1578 N N . TYR A 1 200 ? 32.075 -2.764 -27.883 1.00 84.00 200 TYR A N 1
ATOM 1579 C CA . TYR A 1 200 ? 31.400 -2.953 -26.602 1.00 84.00 200 TYR A CA 1
ATOM 1580 C C . TYR A 1 200 ? 30.674 -1.667 -26.230 1.00 84.00 200 TYR A C 1
ATOM 1582 O O . TYR A 1 200 ? 31.092 -0.578 -26.620 1.00 84.00 200 TYR A O 1
ATOM 1590 N N . LYS A 1 201 ? 29.586 -1.778 -25.476 1.00 88.69 201 LYS A N 1
ATOM 1591 C CA . LYS A 1 201 ? 28.861 -0.621 -24.952 1.00 88.69 201 LYS A CA 1
ATOM 1592 C C . LYS A 1 201 ? 28.527 -0.799 -23.484 1.00 88.69 201 LYS A C 1
ATOM 1594 O O . LYS A 1 201 ? 28.286 -1.914 -23.029 1.00 88.69 201 LYS A O 1
ATOM 1599 N N . MET A 1 202 ? 28.506 0.312 -22.767 1.00 87.69 202 MET A N 1
ATOM 1600 C CA . MET A 1 202 ? 27.964 0.410 -21.421 1.00 87.69 202 MET A CA 1
ATOM 1601 C C . MET A 1 202 ? 26.658 1.186 -21.492 1.00 87.69 202 MET A C 1
ATOM 1603 O O . MET A 1 202 ? 26.584 2.191 -22.196 1.00 87.69 202 MET A O 1
ATOM 1607 N N . THR A 1 203 ? 25.645 0.720 -20.778 1.00 86.25 203 THR A N 1
ATOM 1608 C CA . THR A 1 203 ? 24.330 1.352 -20.705 1.00 86.25 203 THR A CA 1
ATOM 1609 C C . THR A 1 203 ? 23.988 1.599 -19.249 1.00 86.25 203 THR A C 1
ATOM 1611 O O . THR A 1 203 ? 24.284 0.751 -18.409 1.00 86.25 203 THR A O 1
ATOM 1614 N N . ALA A 1 204 ? 23.391 2.746 -18.951 1.00 86.88 204 ALA A N 1
ATOM 1615 C CA . ALA A 1 204 ? 22.919 3.065 -17.618 1.00 86.88 204 ALA A CA 1
ATOM 1616 C C . ALA A 1 204 ? 21.574 3.789 -17.642 1.00 86.88 204 ALA A C 1
ATOM 1618 O O . ALA A 1 204 ? 21.299 4.552 -18.567 1.00 86.88 204 ALA A O 1
ATOM 1619 N N . VAL A 1 205 ? 20.764 3.580 -16.606 1.00 85.75 205 VAL A N 1
ATOM 1620 C CA . VAL A 1 205 ? 19.536 4.350 -16.372 1.00 85.75 205 VAL A CA 1
ATOM 1621 C C . VAL A 1 205 ? 19.858 5.526 -15.453 1.00 85.75 205 VAL A C 1
ATOM 1623 O O . VAL A 1 205 ? 20.248 5.315 -14.310 1.00 85.75 205 VAL A O 1
ATOM 1626 N N . ILE A 1 206 ? 19.705 6.762 -15.927 1.00 84.50 206 ILE A N 1
ATOM 1627 C CA . ILE A 1 206 ? 19.967 7.987 -15.157 1.00 84.50 206 ILE A CA 1
ATOM 1628 C C . ILE A 1 206 ? 18.685 8.825 -15.129 1.00 84.50 206 ILE A C 1
ATOM 1630 O O . ILE A 1 206 ? 18.184 9.207 -16.183 1.00 84.50 206 ILE A O 1
ATOM 1634 N N . ASP A 1 207 ? 18.141 9.102 -13.940 1.00 82.06 207 ASP A N 1
ATOM 1635 C CA . ASP A 1 207 ? 16.839 9.768 -13.736 1.00 82.06 207 ASP A CA 1
ATOM 1636 C C . ASP A 1 207 ? 15.701 9.159 -14.592 1.00 82.06 207 ASP A C 1
ATOM 1638 O O . ASP A 1 207 ? 14.862 9.867 -15.153 1.00 82.06 207 ASP A O 1
ATOM 1642 N N . GLY A 1 208 ? 15.704 7.832 -14.753 1.00 76.69 208 GLY A N 1
ATOM 1643 C CA . GLY A 1 208 ? 14.731 7.103 -15.577 1.00 76.69 208 GLY A CA 1
ATOM 1644 C C . GLY A 1 208 ? 14.985 7.140 -17.091 1.00 76.69 208 GLY A C 1
ATOM 1645 O O . GLY A 1 208 ? 14.209 6.555 -17.841 1.00 76.69 208 GLY A O 1
ATOM 1646 N N . GLN A 1 209 ? 16.059 7.784 -17.561 1.00 78.44 209 GLN A N 1
ATOM 1647 C CA . GLN A 1 209 ? 16.460 7.800 -18.972 1.00 78.44 209 GLN A CA 1
ATOM 1648 C C . GLN A 1 209 ? 17.601 6.816 -19.241 1.00 78.44 209 GLN A C 1
ATOM 1650 O O . GLN A 1 209 ? 18.597 6.800 -18.521 1.00 78.44 209 GLN A O 1
ATOM 1655 N N . VAL A 1 210 ? 17.485 6.021 -20.306 1.00 81.56 210 VAL A N 1
ATOM 1656 C CA . VAL A 1 210 ? 18.536 5.087 -20.733 1.00 81.56 210 VAL A CA 1
ATOM 1657 C C . VAL A 1 210 ? 19.604 5.841 -21.529 1.00 81.56 210 VAL A C 1
ATOM 1659 O O . VAL A 1 210 ? 19.314 6.451 -22.557 1.00 81.56 210 VAL A O 1
ATOM 1662 N N . ILE A 1 211 ? 20.852 5.787 -21.069 1.00 82.06 211 ILE A N 1
ATOM 1663 C CA . ILE A 1 211 ? 22.014 6.393 -21.727 1.00 82.06 211 ILE A CA 1
ATOM 1664 C C . ILE A 1 211 ? 23.022 5.291 -22.052 1.00 82.06 211 ILE A C 1
ATOM 1666 O O . ILE A 1 211 ? 23.367 4.484 -21.191 1.00 82.06 211 ILE A O 1
ATOM 1670 N N . SER A 1 212 ? 23.532 5.267 -23.285 1.00 86.38 212 SER A N 1
ATOM 1671 C CA . SER A 1 212 ? 24.540 4.298 -23.729 1.00 86.38 212 SER A CA 1
ATOM 1672 C C . SER A 1 212 ? 25.791 4.986 -24.266 1.00 86.38 212 SER A C 1
ATOM 1674 O O . SER A 1 212 ? 25.699 5.890 -25.092 1.00 86.38 212 SER A O 1
ATOM 1676 N N . HIS A 1 213 ? 26.961 4.474 -23.882 1.00 85.75 213 HIS A N 1
ATOM 1677 C CA . HIS A 1 213 ? 28.266 4.886 -24.405 1.00 85.75 213 HIS A CA 1
ATOM 1678 C C . HIS A 1 213 ? 29.022 3.695 -24.995 1.00 85.75 213 HIS A C 1
ATOM 1680 O O . HIS A 1 213 ? 28.981 2.586 -24.458 1.00 85.75 213 HIS A O 1
ATOM 1686 N N . GLU A 1 214 ? 29.735 3.915 -26.103 1.00 86.44 214 GLU A N 1
ATOM 1687 C CA . GLU A 1 214 ? 30.680 2.926 -26.641 1.00 86.44 214 GLU A CA 1
ATOM 1688 C C . GLU A 1 214 ? 31.911 2.861 -25.722 1.00 86.44 214 GLU A C 1
ATOM 1690 O O . GLU A 1 214 ? 32.480 3.889 -25.358 1.00 86.44 214 GLU A O 1
ATOM 1695 N N . ILE A 1 215 ? 32.322 1.652 -25.337 1.00 85.88 215 ILE A N 1
ATOM 1696 C CA . ILE A 1 215 ? 33.456 1.419 -24.436 1.00 85.88 215 ILE A CA 1
ATOM 1697 C C . ILE A 1 215 ? 34.521 0.558 -25.111 1.00 85.88 215 ILE A C 1
ATOM 1699 O O . ILE A 1 215 ? 34.254 -0.213 -26.035 1.00 85.88 215 ILE A O 1
ATOM 1703 N N . SER A 1 216 ? 35.753 0.662 -24.616 1.00 86.81 216 SER A N 1
ATOM 1704 C CA . SER A 1 216 ? 36.837 -0.207 -25.065 1.00 86.81 216 SER A CA 1
ATOM 1705 C C . SER A 1 216 ? 36.667 -1.632 -24.523 1.00 86.81 216 SER A C 1
ATOM 1707 O O . SER A 1 216 ? 36.129 -1.828 -23.432 1.00 86.81 216 SER A O 1
ATOM 1709 N N . GLN A 1 217 ? 37.216 -2.629 -25.228 1.00 84.12 217 GLN A N 1
ATOM 1710 C CA . GLN A 1 217 ? 37.294 -4.009 -24.723 1.00 84.12 217 GLN A CA 1
ATOM 1711 C C . GLN A 1 217 ? 37.946 -4.076 -23.337 1.00 84.12 217 GLN A C 1
ATOM 1713 O O . GLN A 1 217 ? 37.502 -4.799 -22.456 1.00 84.12 217 GLN A O 1
ATOM 1718 N N . LYS A 1 218 ? 38.979 -3.259 -23.117 1.00 87.06 218 LYS A N 1
ATOM 1719 C CA . LYS A 1 218 ? 39.691 -3.201 -21.841 1.00 87.06 218 LYS A CA 1
ATOM 1720 C C . LYS A 1 218 ? 38.791 -2.740 -20.696 1.00 87.06 218 LYS A C 1
ATOM 1722 O O . LYS A 1 218 ? 38.959 -3.216 -19.577 1.00 87.06 218 LYS A O 1
ATOM 1727 N N . ASP A 1 219 ? 37.897 -1.786 -20.936 1.00 85.69 219 ASP A N 1
ATOM 1728 C CA . ASP A 1 219 ? 36.981 -1.299 -19.902 1.00 85.69 219 ASP A CA 1
ATOM 1729 C C . ASP A 1 219 ? 35.811 -2.265 -19.693 1.00 85.69 219 ASP A C 1
ATOM 1731 O O . ASP A 1 219 ? 35.404 -2.464 -18.551 1.00 85.69 219 ASP A O 1
ATOM 1735 N N . TYR A 1 220 ? 35.369 -2.946 -20.755 1.00 86.75 220 TYR A N 1
ATOM 1736 C CA . TYR A 1 220 ? 34.443 -4.076 -20.676 1.00 86.75 220 TYR A CA 1
ATOM 1737 C C . TYR A 1 220 ? 35.002 -5.209 -19.796 1.00 86.75 220 TYR A C 1
ATOM 1739 O O . TYR A 1 220 ? 34.393 -5.565 -18.790 1.00 86.75 220 TYR A O 1
ATOM 1747 N N . ASP A 1 221 ? 36.205 -5.705 -20.098 1.00 84.56 221 ASP A N 1
ATOM 1748 C CA . ASP A 1 221 ? 36.849 -6.796 -19.354 1.00 84.56 221 ASP A CA 1
ATOM 1749 C C . ASP A 1 221 ? 37.103 -6.416 -17.888 1.00 84.56 221 ASP A C 1
ATOM 1751 O O . ASP A 1 221 ? 36.904 -7.222 -16.977 1.00 84.56 221 ASP A O 1
ATOM 1755 N N . LYS A 1 222 ? 37.506 -5.164 -17.629 1.00 87.19 222 LYS A N 1
ATOM 1756 C CA . LYS A 1 222 ? 37.651 -4.661 -16.256 1.00 87.19 222 LYS A CA 1
ATOM 1757 C C . LYS A 1 222 ? 36.329 -4.653 -15.507 1.00 87.19 222 LYS A C 1
ATOM 1759 O O . LYS A 1 222 ? 36.322 -5.015 -14.340 1.00 87.19 222 LYS A O 1
ATOM 1764 N N . PHE A 1 223 ? 35.242 -4.224 -16.144 1.00 87.44 223 PHE A N 1
ATOM 1765 C CA . PHE A 1 223 ? 33.927 -4.173 -15.508 1.00 87.44 223 PHE A CA 1
ATOM 1766 C C . PHE A 1 223 ? 33.444 -5.575 -15.100 1.00 87.44 223 PHE A C 1
ATOM 1768 O O . PHE A 1 223 ? 32.869 -5.743 -14.025 1.00 87.44 223 PHE A O 1
ATOM 1775 N N . LEU A 1 224 ? 33.757 -6.600 -15.902 1.00 84.88 224 LEU A N 1
ATOM 1776 C CA . LEU A 1 224 ? 33.477 -8.000 -15.563 1.00 84.88 224 LEU A CA 1
ATOM 1777 C C . LEU A 1 224 ? 34.315 -8.510 -14.380 1.00 84.88 224 LEU A C 1
ATOM 1779 O O . LEU A 1 224 ? 33.823 -9.300 -13.577 1.00 84.88 224 LEU A O 1
ATOM 1783 N N . ALA A 1 225 ? 35.566 -8.061 -14.267 1.00 84.50 225 ALA A N 1
ATOM 1784 C CA . ALA A 1 225 ? 36.549 -8.608 -13.332 1.00 84.50 225 ALA A CA 1
ATOM 1785 C C . ALA A 1 225 ? 36.560 -7.973 -11.926 1.00 84.50 225 ALA A C 1
ATOM 1787 O O . ALA A 1 225 ? 37.328 -8.424 -11.076 1.00 84.50 225 ALA A O 1
ATOM 1788 N N . VAL A 1 226 ? 35.771 -6.924 -11.675 1.00 82.38 226 VAL A N 1
ATOM 1789 C CA . VAL A 1 2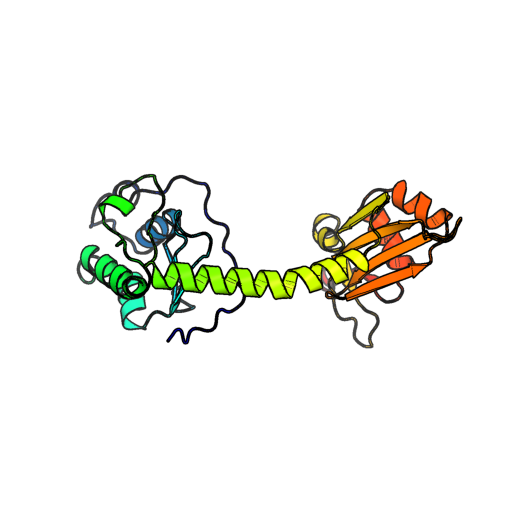26 ? 35.780 -6.176 -10.402 1.00 82.38 226 VAL A CA 1
ATOM 1790 C C . VAL A 1 226 ? 34.450 -6.268 -9.650 1.00 82.38 226 VAL A C 1
ATOM 1792 O O . VAL A 1 226 ? 33.429 -6.639 -10.225 1.00 82.38 226 VAL A O 1
ATOM 1795 N N . ASP A 1 227 ? 34.474 -5.929 -8.358 1.00 83.50 227 ASP A N 1
ATOM 1796 C CA . ASP A 1 227 ? 33.288 -5.815 -7.503 1.00 83.50 227 ASP A CA 1
ATOM 1797 C C . ASP A 1 227 ? 32.444 -4.567 -7.813 1.00 83.50 227 ASP A C 1
ATOM 1799 O O . ASP A 1 227 ? 32.885 -3.638 -8.494 1.00 83.50 227 ASP A O 1
ATOM 1803 N N . ASP A 1 228 ? 31.229 -4.534 -7.270 1.00 83.94 228 ASP A N 1
ATOM 1804 C CA . ASP A 1 228 ? 30.200 -3.538 -7.575 1.00 83.94 228 ASP A CA 1
ATOM 1805 C C . ASP A 1 228 ? 30.626 -2.091 -7.295 1.00 83.94 228 ASP A C 1
ATOM 1807 O O . ASP A 1 228 ? 30.367 -1.200 -8.106 1.00 83.94 228 ASP A O 1
ATOM 1811 N N . TYR A 1 229 ? 31.391 -1.839 -6.231 1.00 82.75 229 TYR A N 1
ATOM 1812 C CA . TYR A 1 229 ? 31.895 -0.494 -5.944 1.00 82.75 229 TYR A CA 1
ATOM 1813 C C . TYR A 1 229 ? 32.915 -0.025 -6.990 1.00 82.75 229 TYR A C 1
ATOM 1815 O O . TYR A 1 229 ? 32.941 1.138 -7.411 1.00 82.75 229 TYR A O 1
ATOM 1823 N N . HIS A 1 230 ? 33.774 -0.933 -7.449 1.00 83.88 230 HIS A N 1
ATOM 1824 C CA . HIS A 1 230 ? 34.711 -0.639 -8.527 1.00 83.88 230 HIS A CA 1
ATOM 1825 C C . HIS A 1 230 ? 34.014 -0.535 -9.891 1.00 83.88 230 HIS A C 1
ATOM 1827 O O . HIS A 1 230 ? 34.424 0.308 -10.694 1.00 83.88 230 HIS A O 1
ATOM 1833 N N . ARG A 1 231 ? 32.936 -1.293 -10.138 1.00 87.62 231 ARG A N 1
ATOM 1834 C CA . ARG A 1 231 ? 32.076 -1.128 -11.326 1.00 87.62 231 ARG A CA 1
ATOM 1835 C C . ARG A 1 231 ? 31.486 0.280 -11.387 1.00 87.62 231 ARG A C 1
ATOM 1837 O O . ARG A 1 231 ? 31.607 0.938 -12.419 1.00 87.62 231 ARG A O 1
ATOM 1844 N N . MET A 1 232 ? 30.979 0.793 -10.266 1.00 87.56 232 MET A N 1
ATOM 1845 C CA . MET A 1 232 ? 30.474 2.169 -10.146 1.00 87.56 232 MET A CA 1
ATOM 1846 C C . MET A 1 232 ? 31.554 3.228 -10.426 1.00 87.56 232 MET A C 1
ATOM 1848 O O . MET A 1 232 ? 31.305 4.208 -11.127 1.00 87.56 232 MET A O 1
ATOM 1852 N N . LYS A 1 233 ? 32.792 3.024 -9.955 1.00 86.19 233 LYS A N 1
ATOM 1853 C CA . LYS A 1 233 ? 33.923 3.914 -10.290 1.00 86.19 233 LYS A CA 1
ATOM 1854 C C . LYS A 1 233 ? 34.260 3.918 -11.778 1.00 86.19 233 LYS A C 1
ATOM 1856 O O . LYS A 1 233 ? 34.585 4.969 -12.326 1.00 86.19 233 LYS A O 1
ATOM 1861 N N . ILE A 1 234 ? 34.247 2.746 -12.415 1.00 87.81 234 ILE A N 1
ATOM 1862 C CA . ILE A 1 234 ? 34.489 2.624 -13.857 1.00 87.81 234 ILE A CA 1
ATOM 1863 C C . ILE A 1 234 ? 33.383 3.356 -14.620 1.00 87.81 234 ILE A C 1
ATOM 1865 O O . ILE A 1 234 ? 33.693 4.149 -15.505 1.00 87.81 234 ILE A O 1
ATOM 1869 N N . PHE A 1 235 ? 32.125 3.162 -14.223 1.00 90.00 235 PHE A N 1
ATOM 1870 C CA . PHE A 1 235 ? 30.974 3.867 -14.780 1.00 90.00 235 PHE A CA 1
ATOM 1871 C C . PHE A 1 235 ? 31.110 5.391 -14.674 1.00 90.00 235 PHE A C 1
ATOM 1873 O O . PHE A 1 235 ? 31.080 6.064 -15.700 1.00 90.00 235 PHE A O 1
ATOM 1880 N N . SER A 1 236 ? 31.388 5.922 -13.477 1.00 86.56 236 SER A N 1
ATOM 1881 C CA . SER A 1 236 ? 31.586 7.364 -13.239 1.00 86.56 236 SER A CA 1
ATOM 1882 C C . SER A 1 236 ? 32.685 7.982 -14.107 1.00 86.56 236 SER A C 1
ATOM 1884 O O . SER A 1 236 ? 32.699 9.186 -14.334 1.00 86.56 236 SER A O 1
ATOM 1886 N N . LYS A 1 237 ? 33.655 7.177 -14.556 1.00 87.94 237 LYS A N 1
ATOM 1887 C CA . LYS A 1 237 ? 34.730 7.630 -15.442 1.00 87.94 237 LYS A CA 1
ATOM 1888 C C . LYS A 1 237 ? 34.311 7.644 -16.914 1.00 87.94 237 LYS A C 1
ATOM 1890 O O . LYS A 1 237 ? 34.867 8.418 -17.689 1.00 87.94 237 LYS A O 1
ATOM 1895 N N . ILE A 1 238 ? 33.416 6.742 -17.305 1.00 85.81 238 ILE A N 1
ATOM 1896 C CA . ILE A 1 238 ? 32.956 6.575 -18.688 1.00 85.81 238 ILE A CA 1
ATOM 1897 C C . ILE A 1 238 ? 31.825 7.563 -18.993 1.00 85.81 238 ILE A C 1
ATOM 1899 O O . ILE A 1 238 ? 31.821 8.156 -20.066 1.00 85.81 238 ILE A O 1
ATOM 1903 N N . PHE A 1 239 ? 30.914 7.775 -18.043 1.00 88.12 239 PHE A N 1
ATOM 1904 C CA . PHE A 1 239 ? 29.765 8.666 -18.180 1.00 88.12 239 PHE A CA 1
ATOM 1905 C C . PHE A 1 239 ? 30.093 10.023 -17.564 1.00 88.12 239 PHE A C 1
ATOM 1907 O O . PHE A 1 239 ? 29.882 10.249 -16.378 1.00 88.12 239 PHE A O 1
ATOM 1914 N N . SER A 1 240 ? 30.613 10.944 -18.374 1.00 82.12 240 SER A N 1
ATOM 1915 C CA . SER A 1 240 ? 30.913 12.317 -17.932 1.00 82.12 240 SER A CA 1
ATOM 1916 C C . SER A 1 240 ? 29.684 13.104 -17.451 1.00 82.12 240 SER A C 1
ATOM 1918 O O . SER A 1 240 ? 29.819 14.139 -16.807 1.00 82.12 240 SER A O 1
ATOM 1920 N N . GLU A 1 241 ? 28.483 12.621 -17.761 1.00 81.38 241 GLU A N 1
ATOM 1921 C CA . GLU A 1 241 ? 27.199 13.188 -17.363 1.00 81.38 241 GLU A CA 1
ATOM 1922 C C . GLU A 1 241 ? 26.900 12.992 -15.874 1.00 81.38 241 GLU A C 1
ATOM 1924 O O . GLU A 1 241 ? 26.061 13.708 -15.322 1.00 81.38 241 GLU A O 1
ATOM 1929 N N . VAL A 1 242 ? 27.556 12.030 -15.218 1.00 84.19 242 VAL A N 1
ATOM 1930 C CA . VAL A 1 242 ? 27.323 11.711 -13.811 1.00 84.19 242 VAL A CA 1
ATOM 1931 C C . VAL A 1 242 ? 28.637 11.421 -13.097 1.00 84.19 242 VAL A C 1
ATOM 1933 O O . VAL A 1 242 ? 29.427 10.578 -13.506 1.00 84.19 242 VAL A O 1
ATOM 1936 N N . ASP A 1 243 ? 28.843 12.085 -11.967 1.00 83.88 243 ASP A N 1
ATOM 1937 C CA . ASP A 1 243 ? 30.041 11.945 -11.153 1.00 83.88 243 ASP A CA 1
ATOM 1938 C C . ASP A 1 243 ? 29.701 11.396 -9.764 1.00 83.88 243 ASP A C 1
ATOM 1940 O O . ASP A 1 243 ? 28.744 11.818 -9.104 1.00 83.88 243 ASP A O 1
ATOM 1944 N N . MET A 1 244 ? 30.511 10.446 -9.315 1.00 84.62 244 MET A N 1
ATOM 1945 C CA . MET A 1 244 ? 30.441 9.859 -7.991 1.00 84.62 244 MET A CA 1
ATOM 1946 C C . MET A 1 244 ? 31.161 10.757 -6.974 1.00 84.62 244 MET A C 1
ATOM 1948 O O . MET A 1 244 ? 32.372 10.632 -6.752 1.00 84.62 244 MET A O 1
ATOM 1952 N N . LYS A 1 245 ? 30.413 11.631 -6.291 1.00 82.44 245 LYS A N 1
ATOM 1953 C CA . LYS A 1 245 ? 30.968 12.604 -5.331 1.00 82.44 245 LYS A CA 1
ATOM 1954 C C . LYS A 1 245 ? 30.577 12.286 -3.889 1.00 82.44 245 LYS A C 1
ATOM 1956 O O . LYS A 1 245 ? 29.678 11.492 -3.614 1.00 82.44 245 LYS A O 1
ATOM 1961 N N . MET A 1 246 ? 31.290 12.905 -2.946 1.00 77.12 246 MET A N 1
ATOM 1962 C CA . MET A 1 246 ? 30.903 12.875 -1.536 1.00 77.12 246 MET A CA 1
ATOM 1963 C C . MET A 1 246 ? 29.618 13.672 -1.318 1.00 77.12 246 MET A C 1
ATOM 1965 O O . MET A 1 246 ? 29.482 14.782 -1.832 1.00 77.12 246 MET A O 1
ATOM 1969 N N . ARG A 1 247 ? 28.719 13.139 -0.489 1.00 73.81 247 ARG A N 1
ATOM 1970 C CA . ARG A 1 247 ? 27.532 13.850 -0.027 1.00 73.81 247 ARG A CA 1
ATOM 1971 C C . ARG A 1 247 ? 27.950 15.089 0.780 1.00 73.81 247 ARG A C 1
ATOM 1973 O O . ARG A 1 247 ? 28.840 14.984 1.634 1.00 73.81 247 ARG A O 1
ATOM 1980 N N . PRO A 1 248 ? 27.285 16.245 0.595 1.00 65.00 248 PRO A N 1
ATOM 1981 C CA . PRO A 1 248 ? 27.559 17.466 1.360 1.00 65.00 248 PRO A CA 1
ATOM 1982 C C . PRO A 1 248 ? 27.494 17.264 2.882 1.00 65.00 248 PRO A C 1
ATOM 1984 O O . PRO A 1 248 ? 28.225 17.907 3.636 1.00 65.00 248 PRO A O 1
ATOM 1987 N N . GLU A 1 249 ? 26.642 16.346 3.336 1.00 62.00 249 GLU A N 1
ATOM 1988 C CA . GLU A 1 249 ? 26.449 15.981 4.744 1.00 62.00 249 GLU A CA 1
ATOM 1989 C C . GLU A 1 249 ? 27.695 15.320 5.351 1.00 62.00 249 GLU A C 1
ATOM 1991 O O . GLU A 1 249 ? 28.102 15.680 6.455 1.00 62.00 249 GLU A O 1
ATOM 1996 N N . ALA A 1 250 ? 28.372 14.448 4.597 1.00 57.44 250 ALA A N 1
ATOM 1997 C CA . ALA A 1 250 ? 29.628 13.812 5.003 1.00 57.44 250 ALA A CA 1
ATOM 1998 C C . ALA A 1 250 ? 30.838 14.762 4.895 1.00 57.44 250 ALA A C 1
ATOM 2000 O O . ALA A 1 250 ? 31.860 14.563 5.553 1.00 57.44 250 ALA A O 1
ATOM 2001 N N . GLN A 1 251 ? 30.736 15.814 4.076 1.00 53.59 251 GLN A N 1
ATOM 2002 C CA . GLN A 1 251 ? 31.791 16.814 3.892 1.00 53.59 251 GLN A CA 1
ATOM 2003 C C . GLN A 1 251 ? 31.871 17.803 5.071 1.00 53.59 251 GLN A C 1
ATOM 2005 O O . GLN A 1 251 ? 32.952 18.305 5.387 1.00 53.59 251 GLN A O 1
ATOM 2010 N N . ARG A 1 252 ? 30.756 18.033 5.782 1.00 51.00 252 ARG A N 1
ATOM 2011 C CA . ARG A 1 252 ? 30.709 18.859 7.007 1.00 51.00 252 ARG A CA 1
ATOM 2012 C C . ARG A 1 252 ? 31.404 18.209 8.210 1.00 51.00 252 ARG A C 1
ATOM 2014 O O . ARG A 1 252 ? 31.800 18.916 9.131 1.00 51.00 252 ARG A O 1
ATOM 2021 N N . SER A 1 253 ? 31.607 16.892 8.197 1.00 47.62 253 SER A N 1
ATOM 2022 C CA . SER A 1 253 ? 32.227 16.139 9.299 1.00 47.62 253 SER A CA 1
ATOM 2023 C C . SER A 1 253 ? 33.763 16.206 9.327 1.00 47.62 253 SER A C 1
ATOM 2025 O O . SER A 1 253 ? 34.378 15.646 10.231 1.00 47.62 253 SER A O 1
ATOM 2027 N N . LEU A 1 254 ? 34.401 16.866 8.352 1.00 51.50 254 LEU A N 1
ATOM 2028 C CA . LEU A 1 254 ? 35.857 16.825 8.139 1.00 51.50 254 LEU A CA 1
ATOM 2029 C C . LEU A 1 254 ? 36.599 18.149 8.400 1.00 51.50 254 LEU A C 1
ATOM 2031 O O . LEU A 1 254 ? 37.769 18.274 8.042 1.00 51.50 254 LEU A O 1
ATOM 2035 N N . GLY A 1 255 ? 35.987 19.129 9.073 1.00 47.38 255 GLY A N 1
ATOM 2036 C CA . GLY A 1 255 ? 36.678 20.397 9.323 1.00 47.38 255 GLY A CA 1
ATOM 2037 C C . GLY A 1 255 ? 36.081 21.304 10.391 1.00 47.38 255 GLY A C 1
ATOM 2038 O O . GLY A 1 255 ? 35.538 22.347 10.058 1.00 47.38 255 GLY A O 1
ATOM 2039 N N . VAL A 1 256 ? 36.312 20.988 11.669 1.00 38.06 256 VAL A N 1
ATOM 2040 C CA . VAL A 1 256 ? 36.586 22.023 12.682 1.00 38.06 256 VAL A CA 1
ATOM 2041 C C . VAL A 1 256 ? 37.846 21.604 13.440 1.00 38.06 256 VAL A C 1
ATOM 2043 O O . VAL A 1 256 ? 37.799 20.934 14.467 1.00 38.06 256 VAL A O 1
ATOM 2046 N N . LYS A 1 257 ? 39.008 21.981 12.895 1.00 41.56 257 LYS A N 1
ATOM 2047 C CA . LYS A 1 257 ? 40.230 22.124 13.689 1.00 41.56 257 LYS A CA 1
ATOM 2048 C C . LYS A 1 257 ? 40.030 23.372 14.547 1.00 41.56 257 LYS A C 1
ATOM 2050 O O . LYS A 1 257 ? 40.146 24.482 14.043 1.00 41.56 257 LYS A O 1
ATOM 2055 N N . ILE A 1 258 ? 39.689 23.174 15.812 1.00 42.12 258 ILE A N 1
ATOM 2056 C CA . ILE A 1 258 ? 39.874 24.194 16.844 1.00 42.12 258 ILE A CA 1
ATOM 2057 C C . ILE A 1 258 ? 41.385 24.384 17.052 1.00 42.12 258 ILE A C 1
ATOM 2059 O O . ILE A 1 258 ? 42.064 23.463 17.504 1.00 42.12 258 ILE A O 1
ATOM 2063 N N . PHE A 1 259 ? 41.896 25.553 16.671 1.00 43.22 259 PHE A N 1
ATOM 2064 C CA . PHE A 1 259 ? 43.119 26.161 17.197 1.00 43.22 259 PHE A CA 1
ATOM 2065 C C . PHE A 1 259 ? 42.782 27.591 17.600 1.00 43.22 259 PHE A C 1
ATOM 2067 O O . PHE A 1 259 ? 42.067 28.252 16.812 1.00 43.22 259 PHE A O 1
#

pLDDT: mean 79.96, std 15.04, range [35.06, 96.25]